Protein AF-A0A2D6B2N9-F1 (afdb_monomer_lite)

Secondary structure (DSSP, 8-state):
----PPPP-GGGSTT-S-SSHHHHHHHHHHHHIIIIIHH-HHHHHHHHHH-EEEEEEE-TTSPEEEEEEEE-TTT--EEEGGGEEEEESS------SGGGHHHHHHHHT--GGGEEEEEHHHHHHHHHHHHHT--HHHHHHHHHHHHHTTS-HHHHHHHHHHTT--HHHHSSHHHHHHHHHHHHHHS--

Radius of gyration: 23.0 Å; chains: 1; bounding box: 62×36×69 Å

Foldseek 3Di:
DPPPDDPDQLCPDDVRPHVDLQSVQVVVLVVCCVPDLVPPVQLVVLLVVFWDWDFPQADPVRHTDIAIWGAFPPPRDIDGVVQKDKAFQQHLDGRRDPVSVVSSNDSSNDHSVRIGIHGPVQVQLVVQCNVVVHDSQLSVLVVVLVVLVPDPLVVLLVVCVVLVHDVVCSVDDVSSSVSSSVSSSPVPD

pLDDT: mean 91.81, std 8.55, range [43.12, 98.44]

Sequence (189 aa):
MPRKKKKTEPWNEIGSIWKTEAAYWSWIRGQIRNSIWKRYPVKNAFVRSKRFRMDAGVYKNGKKKTVWGGTCAMCGENFSLSKLTVDHIIPAGSLREAKDLEGFITKMACSFSNMQLLCKKCHDIKTYSDKYGITLEEAKTGMLVALIKKMPTEDIKKIVLGSGGSEEDTRNKAKRDAFLHDYYKTHWL

Structure (mmCIF, N/CA/C/O backbone):
data_AF-A0A2D6B2N9-F1
#
_entry.id   AF-A0A2D6B2N9-F1
#
loop_
_atom_site.group_PDB
_atom_site.id
_atom_site.type_symbol
_atom_site.label_atom_id
_atom_site.label_alt_id
_atom_site.label_comp_id
_atom_site.label_asym_id
_atom_site.label_entity_id
_atom_site.label_seq_id
_atom_site.pdbx_PDB_ins_code
_atom_site.Cartn_x
_atom_site.Cartn_y
_atom_site.Cartn_z
_atom_site.occupancy
_atom_site.B_iso_or_equiv
_atom_site.auth_seq_id
_atom_site.auth_comp_id
_atom_site.auth_asym_id
_atom_site.auth_atom_id
_atom_site.pdbx_PDB_model_num
ATOM 1 N N . MET A 1 1 ? 8.309 -18.835 -45.052 1.00 51.28 1 MET A N 1
ATOM 2 C CA . MET A 1 1 ? 8.650 -18.486 -43.652 1.00 51.28 1 MET A CA 1
ATOM 3 C C . MET A 1 1 ? 7.981 -17.165 -43.294 1.00 51.28 1 MET A C 1
ATOM 5 O O . MET A 1 1 ? 8.163 -16.219 -44.055 1.00 51.28 1 MET A O 1
ATOM 9 N N . PRO A 1 2 ? 7.200 -17.057 -42.206 1.00 60.97 2 PRO A N 1
ATOM 10 C CA . PRO A 1 2 ? 6.659 -15.764 -41.798 1.00 60.97 2 PRO A CA 1
ATOM 11 C C . PRO A 1 2 ? 7.821 -14.836 -41.412 1.00 60.97 2 PRO A C 1
ATOM 13 O O . PRO A 1 2 ? 8.661 -15.204 -40.589 1.00 60.97 2 PRO A O 1
ATOM 16 N N . ARG A 1 3 ? 7.901 -13.644 -42.025 1.00 58.31 3 ARG A N 1
ATOM 17 C CA . ARG A 1 3 ? 8.867 -12.606 -41.625 1.00 58.31 3 ARG A CA 1
ATOM 18 C C . ARG A 1 3 ? 8.672 -12.347 -40.132 1.00 58.31 3 ARG A C 1
ATOM 20 O O . ARG A 1 3 ? 7.581 -11.947 -39.727 1.00 58.31 3 ARG A O 1
ATOM 27 N N . LYS A 1 4 ? 9.713 -12.563 -39.317 1.00 58.44 4 LYS A N 1
ATOM 28 C CA . LYS A 1 4 ? 9.709 -12.134 -37.912 1.00 58.44 4 LYS A CA 1
ATOM 29 C C . LYS A 1 4 ? 9.419 -10.634 -37.909 1.00 58.44 4 LYS A C 1
ATOM 31 O O . LYS A 1 4 ? 10.253 -9.850 -38.357 1.00 58.44 4 LYS A O 1
ATOM 36 N N . LYS A 1 5 ? 8.218 -10.238 -37.474 1.00 61.75 5 LYS A N 1
ATOM 37 C CA . LYS A 1 5 ? 7.891 -8.824 -37.282 1.00 61.75 5 LYS A CA 1
ATOM 38 C C . LYS A 1 5 ? 8.915 -8.272 -36.295 1.00 61.75 5 LYS A C 1
ATOM 40 O O . LYS A 1 5 ? 9.071 -8.823 -35.204 1.00 61.75 5 LYS A O 1
ATOM 45 N N . LYS A 1 6 ? 9.657 -7.243 -36.708 1.00 65.50 6 LYS A N 1
ATOM 46 C CA . LYS A 1 6 ? 10.598 -6.544 -35.831 1.00 65.50 6 LYS A CA 1
ATOM 47 C C . LYS A 1 6 ? 9.787 -6.059 -34.627 1.00 65.50 6 LYS A C 1
ATOM 49 O O . LYS A 1 6 ? 8.719 -5.481 -34.828 1.00 65.50 6 LYS A O 1
ATOM 54 N N . LYS A 1 7 ? 10.231 -6.364 -33.403 1.00 66.19 7 LYS A N 1
ATOM 55 C CA . LYS A 1 7 ? 9.588 -5.812 -32.207 1.00 66.19 7 LYS A CA 1
ATOM 56 C C . LYS A 1 7 ? 9.663 -4.295 -32.344 1.00 66.19 7 LYS A C 1
ATOM 58 O O . LYS A 1 7 ? 10.752 -3.747 -32.480 1.00 66.19 7 LYS A O 1
ATOM 63 N N . THR A 1 8 ? 8.510 -3.647 -32.416 1.00 75.94 8 THR A N 1
ATOM 64 C CA . THR A 1 8 ? 8.443 -2.196 -32.304 1.00 75.94 8 THR A CA 1
ATOM 65 C C . THR A 1 8 ? 8.765 -1.874 -30.857 1.00 75.94 8 THR A C 1
ATOM 67 O O . THR A 1 8 ? 8.139 -2.432 -29.955 1.00 75.94 8 THR A O 1
ATOM 70 N N . GLU A 1 9 ? 9.761 -1.027 -30.652 1.00 88.94 9 GLU A N 1
ATOM 71 C CA . GLU A 1 9 ? 10.199 -0.552 -29.346 1.00 88.94 9 GLU A CA 1
ATOM 72 C C . GLU A 1 9 ? 9.845 0.935 -29.300 1.00 88.94 9 GLU A C 1
ATOM 74 O O . GLU A 1 9 ? 10.673 1.757 -29.690 1.00 88.94 9 GLU A O 1
ATOM 79 N N . PRO A 1 10 ? 8.615 1.308 -28.885 1.00 90.31 10 PRO A N 1
ATOM 80 C CA . PRO A 1 10 ? 8.145 2.693 -28.969 1.00 90.31 10 PRO A CA 1
ATOM 81 C C . PRO A 1 10 ? 9.027 3.677 -28.200 1.00 90.31 10 PRO A C 1
ATOM 83 O O . PRO A 1 10 ? 9.013 4.871 -28.467 1.00 90.31 10 PRO A O 1
ATOM 86 N N . TRP A 1 11 ? 9.794 3.177 -27.228 1.00 92.62 11 TRP A N 1
ATOM 87 C CA . TRP A 1 11 ? 10.761 3.953 -26.462 1.00 92.62 11 TRP A CA 1
ATOM 88 C C . TRP A 1 11 ? 12.057 4.275 -27.223 1.00 92.62 11 TRP A C 1
ATOM 90 O O . TRP A 1 11 ? 12.757 5.196 -26.816 1.00 92.62 11 TRP A O 1
ATOM 100 N N . ASN A 1 12 ? 12.362 3.564 -28.313 1.00 92.81 12 ASN A N 1
ATOM 101 C CA . ASN A 1 12 ? 13.550 3.758 -29.155 1.00 92.81 12 ASN A CA 1
ATOM 102 C C . ASN A 1 12 ? 13.246 4.514 -30.462 1.00 92.81 12 ASN A C 1
ATOM 104 O O . ASN A 1 12 ? 14.134 4.697 -31.294 1.00 92.81 12 ASN A O 1
ATOM 108 N N . GLU A 1 13 ? 12.000 4.943 -30.674 1.00 88.50 13 GLU A N 1
ATOM 109 C CA . GLU A 1 13 ? 11.621 5.722 -31.854 1.00 88.50 13 GLU A CA 1
ATOM 110 C C . GLU A 1 13 ? 12.194 7.149 -31.792 1.00 88.50 13 GLU A C 1
ATOM 112 O O . GLU A 1 13 ? 12.304 7.756 -30.722 1.00 88.50 13 GLU A O 1
ATOM 117 N N . ILE A 1 14 ? 12.560 7.707 -32.953 1.00 87.25 14 ILE A N 1
ATOM 118 C CA . ILE A 1 14 ? 13.027 9.096 -33.054 1.00 87.25 14 ILE A CA 1
ATOM 119 C C . ILE A 1 14 ? 11.896 10.016 -32.580 1.00 87.25 14 ILE A C 1
ATOM 121 O O . ILE A 1 14 ? 10.790 9.967 -33.110 1.00 87.25 14 ILE A O 1
ATOM 125 N N . GLY A 1 15 ? 12.174 10.853 -31.577 1.00 89.25 15 GLY A N 1
ATOM 126 C CA . GLY A 1 15 ? 11.160 11.716 -30.962 1.00 89.25 15 GLY A CA 1
ATOM 127 C C . GLY A 1 15 ? 10.248 11.008 -29.954 1.00 89.25 15 GLY A C 1
ATOM 128 O O . GLY A 1 15 ? 9.210 11.561 -29.591 1.00 89.25 15 GLY A O 1
ATOM 129 N N . SER A 1 16 ? 10.616 9.809 -29.486 1.00 91.12 16 SER A N 1
ATOM 130 C CA . SER A 1 16 ? 9.879 9.088 -28.446 1.00 91.12 16 SER A CA 1
ATOM 131 C C . SER A 1 16 ? 9.587 9.972 -27.225 1.00 91.12 16 SER A C 1
ATOM 133 O O . SER A 1 16 ? 10.480 10.570 -26.622 1.00 91.12 16 SER A O 1
ATOM 135 N N . ILE A 1 17 ? 8.318 9.990 -26.809 1.00 94.12 17 ILE A N 1
ATOM 136 C CA . ILE A 1 17 ? 7.871 10.624 -25.558 1.00 94.12 17 ILE A CA 1
ATOM 137 C C . ILE A 1 17 ? 8.271 9.813 -24.314 1.00 94.12 17 ILE A C 1
ATOM 139 O O . ILE A 1 17 ? 8.186 10.301 -23.184 1.00 94.12 17 ILE A O 1
ATOM 143 N N . TRP A 1 18 ? 8.686 8.558 -24.506 1.00 94.00 18 TRP A N 1
ATOM 144 C CA . TRP A 1 18 ? 9.099 7.657 -23.440 1.00 94.00 18 TRP A CA 1
ATOM 145 C C . TRP A 1 18 ? 10.604 7.763 -23.230 1.00 94.00 18 TRP A C 1
ATOM 147 O O . TRP A 1 18 ? 11.386 7.381 -24.094 1.00 94.00 18 TRP A O 1
ATOM 157 N N . LYS A 1 19 ? 11.010 8.218 -22.039 1.00 91.31 19 LYS A N 1
ATOM 158 C CA . LYS A 1 19 ? 12.430 8.312 -21.659 1.00 91.31 19 LYS A CA 1
ATOM 159 C C . LYS A 1 19 ? 13.115 6.946 -21.543 1.00 91.31 19 LYS A C 1
ATOM 161 O O . LYS A 1 19 ? 14.323 6.859 -21.711 1.00 91.31 19 LYS A O 1
ATOM 166 N N . THR A 1 20 ? 12.362 5.907 -21.175 1.00 94.25 20 THR A N 1
ATOM 167 C CA . THR A 1 20 ? 12.857 4.538 -20.973 1.00 94.25 20 THR A CA 1
ATOM 168 C C . THR A 1 20 ? 11.767 3.515 -21.292 1.00 94.25 20 THR A C 1
ATOM 170 O O . THR A 1 20 ? 10.574 3.817 -21.189 1.00 94.25 20 THR A O 1
ATOM 173 N N . GLU A 1 21 ? 12.162 2.273 -21.585 1.00 94.81 21 GLU A N 1
ATOM 174 C CA . GLU A 1 21 ? 11.242 1.129 -21.687 1.00 94.81 21 GLU A CA 1
ATOM 175 C C . GLU A 1 21 ? 10.378 0.976 -20.419 1.00 94.81 21 GLU A C 1
ATOM 177 O O . G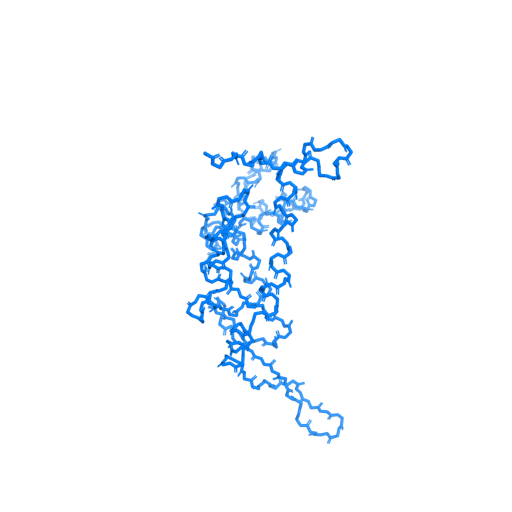LU A 1 21 ? 9.162 0.791 -20.486 1.00 94.81 21 GLU A O 1
ATOM 182 N N . ALA A 1 22 ? 10.981 1.141 -19.237 1.00 94.62 22 ALA A N 1
ATOM 183 C CA . ALA A 1 22 ? 10.266 1.053 -17.965 1.00 94.62 22 ALA A CA 1
ATOM 184 C C . ALA A 1 22 ? 9.153 2.110 -17.830 1.00 94.62 22 ALA A C 1
ATOM 186 O O . ALA A 1 22 ? 8.108 1.831 -17.233 1.00 94.62 22 ALA A O 1
ATOM 187 N N . ALA A 1 23 ? 9.347 3.313 -18.385 1.00 95.25 23 ALA A N 1
ATOM 188 C CA . ALA A 1 23 ? 8.321 4.354 -18.401 1.00 95.25 23 ALA A CA 1
ATOM 189 C C . ALA A 1 23 ? 7.131 3.948 -19.284 1.00 95.25 23 ALA A C 1
ATOM 191 O O . ALA A 1 23 ? 5.981 4.093 -18.863 1.00 95.25 23 ALA A O 1
ATOM 192 N N . TYR A 1 24 ? 7.411 3.370 -20.456 1.00 95.81 24 TYR A N 1
ATOM 193 C CA . TYR A 1 24 ? 6.390 2.837 -21.356 1.00 95.81 24 TYR A CA 1
ATOM 194 C C . TYR A 1 24 ? 5.554 1.738 -20.678 1.00 95.81 24 TYR A C 1
ATOM 196 O O . TYR A 1 24 ? 4.327 1.845 -20.598 1.00 95.81 24 TYR A O 1
ATOM 204 N N . TRP A 1 25 ? 6.194 0.720 -20.094 1.00 95.69 25 TRP A N 1
ATOM 205 C CA . TRP A 1 25 ? 5.466 -0.371 -19.433 1.00 95.69 25 TRP A CA 1
ATOM 206 C C . TRP A 1 25 ? 4.732 0.069 -18.164 1.00 95.69 25 TRP A C 1
ATOM 208 O O . TRP A 1 25 ? 3.636 -0.421 -17.884 1.00 95.69 25 TRP A O 1
ATOM 218 N N . SER A 1 26 ? 5.261 1.058 -17.436 1.00 95.25 26 SER A N 1
ATOM 219 C CA . SER A 1 26 ? 4.548 1.685 -16.315 1.00 95.25 26 SER A CA 1
ATOM 220 C C . SER A 1 26 ? 3.254 2.361 -16.771 1.00 95.25 26 SER A C 1
ATOM 222 O O . SER A 1 26 ? 2.222 2.233 -16.102 1.00 95.25 26 SER A O 1
ATOM 224 N N . TRP A 1 27 ? 3.282 3.035 -17.925 1.00 96.00 27 TRP A N 1
ATOM 225 C CA . TRP A 1 27 ? 2.086 3.625 -18.517 1.00 96.00 27 TRP A CA 1
ATOM 226 C C . TRP A 1 27 ? 1.074 2.557 -18.938 1.00 96.00 27 TRP A C 1
ATOM 228 O O . TRP A 1 27 ? -0.080 2.635 -18.507 1.00 96.00 27 TRP A O 1
ATOM 238 N N . ILE A 1 28 ? 1.496 1.519 -19.674 1.00 95.94 28 ILE A N 1
ATOM 239 C CA . ILE A 1 28 ? 0.627 0.392 -20.075 1.00 95.94 28 ILE A CA 1
ATOM 240 C C . ILE A 1 28 ? -0.032 -0.246 -18.848 1.00 95.94 28 ILE A C 1
ATOM 242 O O . ILE A 1 28 ? -1.250 -0.443 -18.808 1.00 95.94 28 ILE A O 1
ATOM 246 N N . ARG A 1 29 ? 0.751 -0.505 -17.796 1.00 95.69 29 ARG A N 1
ATOM 247 C CA . ARG A 1 29 ? 0.252 -1.049 -16.529 1.00 95.69 29 ARG A CA 1
ATOM 248 C C . ARG A 1 29 ? -0.840 -0.165 -15.925 1.00 95.69 29 ARG A C 1
ATOM 250 O O . ARG A 1 29 ? -1.846 -0.674 -15.422 1.00 95.69 29 ARG A O 1
ATOM 257 N N . GLY A 1 30 ? -0.644 1.153 -15.961 1.00 95.31 30 GLY A N 1
ATOM 258 C CA . GLY A 1 30 ? -1.633 2.140 -15.534 1.00 95.31 30 GLY A CA 1
ATOM 259 C C . GLY A 1 30 ? -2.931 2.044 -16.337 1.00 95.31 30 GLY A C 1
ATOM 260 O O . GLY A 1 30 ? -4.009 1.998 -15.742 1.00 95.31 30 GLY A O 1
ATOM 261 N N . GLN A 1 31 ? -2.835 1.924 -17.665 1.00 96.06 31 GLN A N 1
ATOM 262 C CA . GLN A 1 31 ? -4.002 1.782 -18.543 1.00 96.06 31 GLN A CA 1
ATOM 263 C C . GLN A 1 31 ? -4.791 0.503 -18.257 1.00 96.06 31 GLN A C 1
ATOM 265 O O . GLN A 1 31 ? -6.017 0.552 -18.133 1.00 96.06 31 GLN A O 1
ATOM 270 N N . ILE A 1 32 ? -4.102 -0.625 -18.067 1.00 95.12 32 ILE A N 1
ATOM 271 C CA . ILE A 1 32 ? -4.735 -1.905 -17.727 1.00 95.12 32 ILE A CA 1
ATOM 272 C C . ILE A 1 32 ? -5.462 -1.806 -16.382 1.00 95.12 32 ILE A C 1
ATOM 274 O O . ILE A 1 32 ? -6.622 -2.199 -16.276 1.00 95.12 32 ILE A O 1
ATOM 278 N N . ARG A 1 33 ? -4.835 -1.229 -15.349 1.00 93.81 33 ARG A N 1
ATOM 279 C CA . ARG A 1 33 ? -5.489 -1.036 -14.041 1.00 93.81 33 ARG A CA 1
ATOM 280 C C . ARG A 1 33 ? -6.709 -0.120 -14.134 1.00 93.81 33 ARG A C 1
ATOM 282 O O . ARG A 1 33 ? -7.755 -0.417 -13.556 1.00 93.81 33 ARG A O 1
ATOM 289 N N . ASN A 1 34 ? -6.592 0.981 -14.866 1.00 94.19 34 ASN A N 1
ATOM 290 C CA . ASN A 1 34 ? -7.681 1.942 -15.017 1.00 94.19 34 ASN A CA 1
ATOM 291 C C . ASN A 1 34 ? -8.846 1.400 -15.847 1.00 94.19 34 ASN A C 1
ATOM 293 O O . ASN A 1 34 ? -9.989 1.765 -15.582 1.00 94.19 34 ASN A O 1
ATOM 297 N N . SER A 1 35 ? -8.574 0.538 -16.823 1.00 92.25 35 SER A N 1
ATOM 298 C CA . SER A 1 35 ? -9.598 0.022 -17.733 1.00 92.25 35 SER A CA 1
ATOM 299 C C . SER A 1 35 ? -10.201 -1.281 -17.228 1.00 92.25 35 SER A C 1
ATOM 301 O O . SER A 1 35 ? -11.419 -1.372 -17.095 1.00 92.25 35 SER A O 1
ATOM 303 N N . ILE A 1 36 ? -9.361 -2.259 -16.881 1.00 93.50 36 ILE A N 1
ATOM 304 C CA . ILE A 1 36 ? -9.799 -3.578 -16.420 1.00 93.50 36 ILE A CA 1
ATOM 305 C C . ILE A 1 36 ? -10.221 -3.487 -14.958 1.00 93.50 36 ILE A C 1
ATOM 307 O O . ILE A 1 36 ? -11.409 -3.539 -14.660 1.00 93.50 36 ILE A O 1
ATOM 311 N N . TRP A 1 37 ? -9.282 -3.275 -14.030 1.00 94.88 37 TRP A N 1
ATOM 312 C CA . TRP A 1 37 ? -9.573 -3.377 -12.594 1.00 94.88 37 TRP A CA 1
ATOM 313 C C . TRP A 1 37 ? -10.633 -2.385 -12.120 1.00 94.88 37 TRP A C 1
ATOM 315 O O . TRP A 1 37 ? -11.555 -2.750 -11.386 1.00 94.88 37 TRP A O 1
ATOM 325 N N . LYS A 1 38 ? -10.554 -1.119 -12.546 1.00 92.12 38 LYS A N 1
ATOM 326 C CA . LYS A 1 38 ? -11.524 -0.093 -12.132 1.00 92.12 38 LYS A CA 1
ATOM 327 C C . LYS A 1 38 ? -12.957 -0.458 -12.532 1.00 92.12 38 LYS A C 1
ATOM 329 O O . LYS A 1 38 ? -13.861 -0.235 -11.728 1.00 92.12 38 LYS A O 1
ATOM 334 N N . ARG A 1 39 ? -13.152 -1.043 -13.718 1.00 92.44 39 ARG A N 1
ATOM 335 C CA . ARG A 1 39 ? -14.470 -1.368 -14.289 1.00 92.44 39 ARG A CA 1
ATOM 336 C C . ARG A 1 39 ? -14.832 -2.852 -14.184 1.00 92.44 39 ARG A C 1
ATOM 338 O O . ARG A 1 39 ? -15.860 -3.257 -14.713 1.00 92.44 39 ARG A O 1
ATOM 345 N N . TYR A 1 40 ? -14.024 -3.649 -13.489 1.00 95.81 40 TYR A N 1
ATOM 346 C CA . TYR A 1 40 ? -14.165 -5.098 -13.468 1.00 95.81 40 TYR A CA 1
ATOM 347 C C . TYR A 1 40 ? -15.506 -5.541 -12.839 1.00 95.81 40 TYR A C 1
ATOM 349 O O . TYR A 1 40 ? -15.737 -5.269 -11.654 1.00 95.81 40 TYR A O 1
ATOM 357 N N . PRO A 1 41 ? -16.398 -6.230 -13.584 1.00 96.12 41 PRO A N 1
ATOM 358 C CA . PRO A 1 41 ? -17.731 -6.587 -13.089 1.00 96.12 41 PRO A CA 1
ATOM 359 C C . PRO A 1 41 ? -17.707 -7.508 -11.866 1.00 96.12 41 PRO A C 1
ATOM 361 O O . PRO A 1 41 ? -18.479 -7.306 -10.929 1.00 96.12 41 PRO A O 1
ATOM 364 N N . VAL A 1 42 ? -16.779 -8.467 -11.834 1.00 97.38 42 VAL A N 1
ATOM 365 C CA . VAL A 1 42 ? -16.612 -9.414 -10.720 1.00 97.38 42 VAL A CA 1
ATOM 366 C C . VAL A 1 42 ? -16.211 -8.669 -9.444 1.00 97.38 42 VAL A C 1
ATOM 368 O O . VAL A 1 42 ? -16.804 -8.898 -8.397 1.00 97.38 42 VAL A O 1
ATOM 371 N N . LYS A 1 43 ? -15.322 -7.672 -9.523 1.00 96.50 43 LYS A N 1
ATOM 372 C CA . LYS A 1 43 ? -15.007 -6.795 -8.380 1.00 96.50 43 LYS A CA 1
ATOM 373 C C . LYS A 1 43 ? -16.247 -6.057 -7.861 1.00 96.50 43 LYS A C 1
ATOM 375 O O . LYS A 1 43 ? -16.454 -5.947 -6.654 1.00 96.50 43 LYS A O 1
ATOM 380 N N . ASN A 1 44 ? -17.099 -5.560 -8.757 1.00 95.44 44 ASN A N 1
ATOM 381 C CA . ASN A 1 44 ? -18.335 -4.884 -8.356 1.00 95.44 44 ASN A CA 1
ATOM 382 C C . ASN A 1 44 ? -19.319 -5.854 -7.680 1.00 95.44 44 ASN A C 1
ATOM 384 O O . ASN A 1 44 ? -19.965 -5.488 -6.697 1.00 95.44 44 ASN A O 1
ATOM 388 N N . ALA A 1 45 ? -19.418 -7.089 -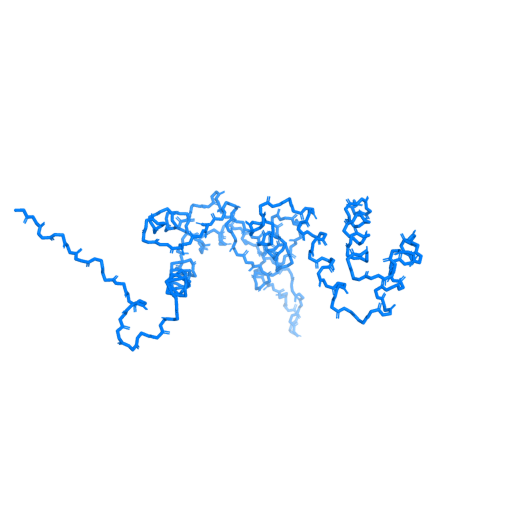8.177 1.00 97.94 45 ALA A N 1
ATOM 389 C CA . ALA A 1 45 ? -20.211 -8.147 -7.560 1.00 97.94 45 ALA A CA 1
ATOM 390 C C . ALA A 1 45 ? -19.651 -8.547 -6.180 1.00 97.94 45 ALA A C 1
ATOM 392 O O . ALA A 1 45 ? -20.422 -8.678 -5.231 1.00 97.94 45 ALA A O 1
ATOM 393 N N . PHE A 1 46 ? -18.324 -8.613 -6.028 1.00 98.19 46 PHE A N 1
ATOM 394 C CA . PHE A 1 46 ? -17.656 -8.855 -4.747 1.00 98.19 46 PHE A CA 1
ATOM 395 C C . PHE A 1 46 ? -18.046 -7.798 -3.707 1.00 98.19 46 PHE A C 1
ATOM 397 O O . PHE A 1 46 ? -18.540 -8.145 -2.635 1.00 98.19 46 PHE A O 1
ATOM 404 N N . VAL A 1 47 ? -17.946 -6.505 -4.045 1.00 97.31 47 VAL A N 1
ATOM 405 C CA . VAL A 1 47 ? -18.367 -5.412 -3.143 1.00 97.31 47 VAL A CA 1
ATOM 406 C C . VAL A 1 47 ? -19.839 -5.547 -2.758 1.00 97.31 47 VAL A C 1
ATOM 408 O O . VAL A 1 47 ? -20.190 -5.366 -1.594 1.00 97.31 47 VAL A O 1
ATOM 411 N N . ARG A 1 48 ? -20.717 -5.889 -3.710 1.00 97.25 48 ARG A N 1
ATOM 412 C CA . ARG A 1 48 ? -22.147 -6.098 -3.430 1.00 97.25 48 ARG A CA 1
ATOM 413 C C . ARG A 1 48 ? -22.393 -7.273 -2.486 1.00 97.25 48 ARG A C 1
ATOM 415 O O . ARG A 1 48 ? -23.311 -7.172 -1.683 1.00 97.25 48 ARG A O 1
ATOM 422 N N . SER A 1 49 ? -21.579 -8.327 -2.560 1.00 97.31 49 SER A N 1
ATOM 423 C CA . SER A 1 49 ? -21.683 -9.503 -1.684 1.00 97.31 49 SER A CA 1
ATOM 424 C C . SER A 1 49 ? -21.172 -9.263 -0.260 1.00 97.31 49 SER A C 1
ATOM 426 O O . SER A 1 49 ? -21.589 -9.954 0.661 1.00 97.31 49 SER A O 1
ATOM 428 N N . LYS A 1 50 ? -20.261 -8.298 -0.071 1.00 97.31 50 LYS A N 1
ATOM 429 C CA . LYS A 1 50 ? -19.623 -8.012 1.226 1.00 97.31 50 LYS A CA 1
ATOM 430 C C . LYS A 1 50 ? -20.183 -6.784 1.942 1.00 97.31 50 LYS A C 1
ATOM 432 O O . LYS A 1 50 ? -19.891 -6.585 3.117 1.00 97.31 50 LYS A O 1
ATOM 437 N N . ARG A 1 51 ? -20.939 -5.929 1.247 1.00 97.44 51 ARG A N 1
ATOM 438 C CA . ARG A 1 51 ? -21.466 -4.688 1.827 1.00 97.44 51 ARG A CA 1
ATOM 439 C C . ARG A 1 51 ? -22.689 -4.927 2.711 1.00 97.44 51 ARG A C 1
ATOM 441 O O . ARG A 1 51 ? -23.541 -5.749 2.393 1.00 97.44 51 ARG A O 1
ATOM 448 N N . PHE A 1 52 ? -22.843 -4.097 3.734 1.00 97.75 52 PHE A N 1
ATOM 449 C CA . PHE A 1 52 ? -24.026 -4.043 4.598 1.00 97.75 52 PHE A CA 1
ATOM 450 C C . PHE A 1 52 ? -24.431 -2.590 4.878 1.00 97.75 52 PHE A C 1
ATOM 452 O O . PHE A 1 52 ? -23.714 -1.650 4.518 1.00 97.75 52 PHE A O 1
ATOM 459 N N . ARG A 1 53 ? -25.615 -2.377 5.465 1.00 96.88 53 ARG A N 1
ATOM 460 C CA . ARG A 1 53 ? -26.073 -1.038 5.865 1.00 96.88 53 ARG A CA 1
ATOM 461 C C . ARG A 1 53 ? -25.492 -0.689 7.234 1.00 96.88 53 ARG A C 1
ATOM 463 O O . ARG A 1 53 ? -25.670 -1.437 8.184 1.00 96.88 53 ARG A O 1
ATOM 470 N N . MET A 1 54 ? -24.819 0.453 7.314 1.00 94.38 54 MET A N 1
ATOM 471 C CA . MET A 1 54 ? -24.295 1.039 8.548 1.00 94.38 54 MET A CA 1
ATOM 472 C C . MET A 1 54 ? -25.113 2.263 8.936 1.00 94.38 54 MET A C 1
ATOM 474 O O . MET A 1 54 ? -25.573 2.998 8.054 1.00 94.38 54 MET A O 1
ATOM 478 N N . ASP A 1 55 ? -25.251 2.496 10.239 1.00 92.81 55 ASP A N 1
ATOM 479 C CA . ASP A 1 55 ? -25.800 3.746 10.754 1.00 92.81 55 ASP A CA 1
ATOM 480 C C . ASP A 1 55 ? -24.857 4.917 10.440 1.00 92.81 55 ASP A C 1
ATOM 482 O O . ASP A 1 55 ? -23.632 4.804 10.506 1.00 92.81 55 ASP A O 1
ATOM 486 N N . ALA A 1 56 ? -25.445 6.034 10.033 1.00 91.25 56 ALA A N 1
ATOM 487 C CA . ALA A 1 56 ? -24.767 7.282 9.714 1.00 91.25 56 ALA A CA 1
ATOM 488 C C . ALA A 1 56 ? -25.496 8.485 10.334 1.00 91.25 56 ALA A C 1
ATOM 490 O O . ALA A 1 56 ? -25.366 9.611 9.839 1.00 91.25 56 ALA A O 1
ATOM 491 N N . GLY A 1 57 ? -26.268 8.240 11.396 1.00 91.12 57 GLY A N 1
ATOM 492 C CA . GLY A 1 57 ? -26.981 9.243 12.170 1.00 91.12 57 GLY A CA 1
ATOM 493 C C . GLY A 1 57 ? -28.421 9.429 11.704 1.00 91.12 57 GLY A C 1
ATOM 494 O O . GLY A 1 57 ? -29.065 8.523 11.177 1.00 91.12 57 GLY A O 1
ATOM 495 N N . VAL A 1 58 ? -28.949 10.634 11.895 1.00 91.94 58 VAL A N 1
ATOM 496 C CA . VAL A 1 58 ? -30.357 10.952 11.637 1.00 91.94 58 VAL A CA 1
ATOM 497 C C . VAL A 1 58 ? -30.438 12.206 10.769 1.00 91.94 58 VAL A C 1
ATOM 499 O O . VAL A 1 58 ? -29.654 13.143 10.921 1.00 91.94 58 VAL A O 1
ATOM 502 N N . TYR A 1 59 ? -31.356 12.219 9.806 1.00 90.31 59 TYR A N 1
ATOM 503 C CA . TYR A 1 59 ? -31.675 13.419 9.036 1.00 90.31 59 TYR A CA 1
ATOM 504 C C . TYR A 1 59 ? -32.400 14.452 9.914 1.00 90.31 59 TYR A C 1
ATOM 506 O O . TYR A 1 59 ? -33.004 14.107 10.925 1.00 90.31 59 TYR A O 1
ATOM 514 N N . LYS A 1 60 ? -32.432 15.723 9.484 1.00 90.19 60 LYS A N 1
ATOM 515 C CA . LYS A 1 60 ? -33.165 16.792 10.197 1.00 90.19 60 LYS A CA 1
ATOM 516 C C . LYS A 1 60 ? -34.654 16.477 10.421 1.00 90.19 60 LYS A C 1
ATOM 518 O O . LYS A 1 60 ? -35.250 16.994 11.350 1.00 90.19 60 LYS A O 1
ATOM 523 N N . ASN A 1 61 ? -35.243 15.620 9.584 1.00 91.75 61 ASN A N 1
ATOM 524 C CA . ASN A 1 61 ? -36.635 15.170 9.678 1.00 91.75 61 ASN A CA 1
ATOM 525 C C . ASN A 1 61 ? -36.832 13.917 10.560 1.00 91.75 61 ASN A C 1
ATOM 527 O O . ASN A 1 61 ? -37.854 13.248 10.439 1.00 91.75 61 ASN A O 1
ATOM 531 N N . GLY A 1 62 ? -35.838 13.534 11.368 1.00 89.75 62 GLY A N 1
ATOM 532 C CA . GLY A 1 6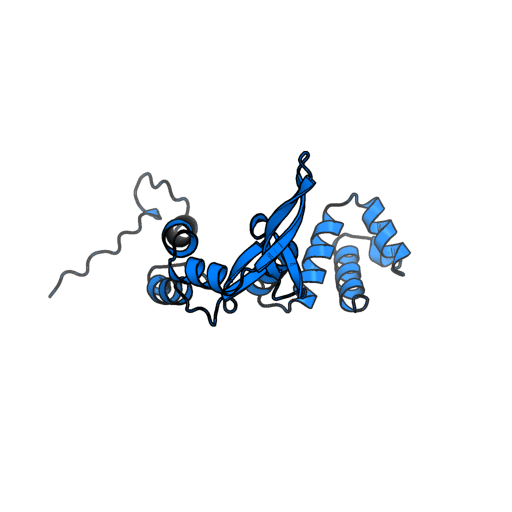2 ? -35.926 12.397 12.289 1.00 89.75 62 GLY A CA 1
ATOM 533 C C . GLY A 1 62 ? -35.749 11.014 11.648 1.00 89.75 62 GLY A C 1
ATOM 534 O O . GLY A 1 62 ? -35.697 10.013 12.361 1.00 89.75 62 GLY A O 1
ATOM 535 N N . LYS A 1 63 ? -35.614 10.908 10.317 1.00 91.00 63 LYS A N 1
ATOM 536 C CA . LYS A 1 63 ? -35.399 9.611 9.650 1.00 91.00 63 LYS A CA 1
ATOM 537 C C . LYS A 1 63 ? -33.961 9.122 9.833 1.00 91.00 63 LYS A C 1
ATOM 539 O O . LYS A 1 63 ? -33.015 9.890 9.652 1.00 91.00 63 LYS A O 1
ATOM 544 N N . LYS A 1 64 ? -33.784 7.824 10.112 1.00 90.81 64 LYS A N 1
ATOM 545 C CA . LYS A 1 64 ? -32.457 7.188 10.192 1.00 90.81 64 LYS A CA 1
ATOM 546 C C . LYS A 1 64 ? -31.722 7.305 8.856 1.00 90.81 64 LYS A C 1
ATOM 548 O O . LYS A 1 64 ? -32.251 6.945 7.802 1.00 90.81 64 LYS A O 1
ATOM 553 N N . LYS A 1 65 ? -30.483 7.779 8.905 1.00 93.25 65 LYS A N 1
ATOM 554 C CA . LYS A 1 65 ? -29.578 7.865 7.765 1.00 93.25 65 LYS A CA 1
ATOM 555 C C . LYS A 1 65 ? -28.677 6.647 7.792 1.00 93.25 65 LYS A C 1
ATOM 557 O O . LYS A 1 65 ? -27.938 6.437 8.740 1.00 93.25 65 LYS A O 1
ATOM 562 N N . THR A 1 66 ? -28.705 5.861 6.725 1.00 94.62 66 THR A N 1
ATOM 563 C CA . THR A 1 66 ? -27.815 4.706 6.592 1.00 94.62 66 THR A CA 1
ATOM 564 C C . THR A 1 66 ? -26.942 4.837 5.353 1.00 94.62 66 THR A C 1
ATOM 566 O O . THR A 1 66 ? -27.357 5.379 4.322 1.00 94.62 66 THR A O 1
ATOM 569 N N . VAL A 1 67 ? -25.717 4.329 5.440 1.00 95.56 67 VAL A N 1
ATOM 570 C CA . VAL A 1 67 ? -24.765 4.259 4.324 1.00 95.56 67 VAL A CA 1
ATOM 571 C C . VAL A 1 67 ? -24.401 2.811 4.043 1.00 95.56 67 VAL A C 1
ATOM 573 O O . VAL A 1 67 ? -24.588 1.934 4.882 1.00 95.56 67 VAL A O 1
ATOM 576 N N . TRP A 1 68 ? -23.893 2.541 2.844 1.00 97.94 68 TRP A N 1
ATOM 577 C CA . TRP A 1 68 ? -23.258 1.254 2.592 1.00 97.94 68 TRP A CA 1
ATOM 578 C C . TRP A 1 68 ? -21.882 1.232 3.246 1.00 97.94 68 TRP A C 1
ATOM 580 O O . TRP A 1 68 ? -21.086 2.153 3.046 1.00 97.94 68 TRP A O 1
ATOM 590 N N . GLY A 1 69 ? -21.610 0.168 3.984 1.00 97.81 69 GLY A N 1
ATOM 591 C CA . GLY A 1 69 ? -20.325 -0.109 4.598 1.00 97.81 69 GLY A CA 1
ATOM 592 C C . GLY A 1 69 ? -19.820 -1.507 4.296 1.00 97.81 69 GLY A C 1
ATOM 593 O O . GLY A 1 69 ? -20.479 -2.278 3.597 1.00 97.81 69 GLY A O 1
ATOM 594 N N . GLY A 1 70 ? -18.635 -1.801 4.808 1.00 97.94 70 GLY A N 1
ATOM 595 C CA . GLY A 1 70 ? -17.989 -3.103 4.747 1.00 97.94 70 GLY A CA 1
ATOM 596 C C . GLY A 1 70 ? -16.974 -3.244 5.877 1.00 97.94 70 GLY A C 1
ATOM 597 O O . GLY A 1 70 ? -16.620 -2.262 6.534 1.00 97.94 70 GLY A O 1
ATOM 598 N N . THR A 1 71 ? -16.495 -4.463 6.080 1.00 98.44 71 THR A N 1
ATOM 599 C CA . THR A 1 71 ? -15.488 -4.775 7.097 1.00 98.44 71 THR A CA 1
ATOM 600 C C . THR A 1 71 ? -14.114 -4.846 6.447 1.00 98.44 71 THR A C 1
ATOM 602 O O . THR A 1 71 ? -13.945 -5.496 5.413 1.00 98.44 71 THR A O 1
ATOM 605 N N . CYS A 1 72 ? -13.131 -4.160 7.028 1.00 98.44 72 CYS A N 1
ATOM 606 C CA . CYS A 1 72 ? -11.742 -4.275 6.604 1.00 98.44 72 CYS A CA 1
ATOM 607 C C . CYS A 1 72 ? -11.216 -5.673 6.951 1.00 98.44 72 CYS A C 1
ATOM 609 O O . CYS A 1 72 ? -11.241 -6.066 8.113 1.00 98.44 72 CYS A O 1
ATOM 611 N N . ALA A 1 73 ? -10.687 -6.399 5.968 1.00 98.06 73 ALA A N 1
ATOM 612 C CA . ALA A 1 73 ? -10.191 -7.760 6.164 1.00 98.06 73 ALA A CA 1
ATOM 613 C C . ALA A 1 73 ? -8.949 -7.835 7.071 1.00 98.06 73 ALA A C 1
ATOM 615 O O . ALA A 1 73 ? -8.688 -8.879 7.652 1.00 98.06 73 ALA A O 1
ATOM 616 N N . MET A 1 74 ? -8.192 -6.738 7.197 1.00 95.25 74 MET A N 1
ATOM 617 C CA . MET A 1 74 ? -6.946 -6.713 7.970 1.00 95.25 74 MET A CA 1
ATOM 618 C C . MET A 1 74 ? -7.130 -6.234 9.414 1.00 95.25 74 MET A C 1
ATOM 620 O O . MET A 1 74 ? -6.488 -6.773 10.305 1.00 95.25 74 MET A O 1
ATOM 624 N N . CYS A 1 75 ? -7.957 -5.210 9.659 1.00 96.00 75 CYS A N 1
ATOM 625 C CA . CYS A 1 75 ? -8.169 -4.682 11.016 1.00 96.00 75 CYS A CA 1
ATOM 626 C C . CYS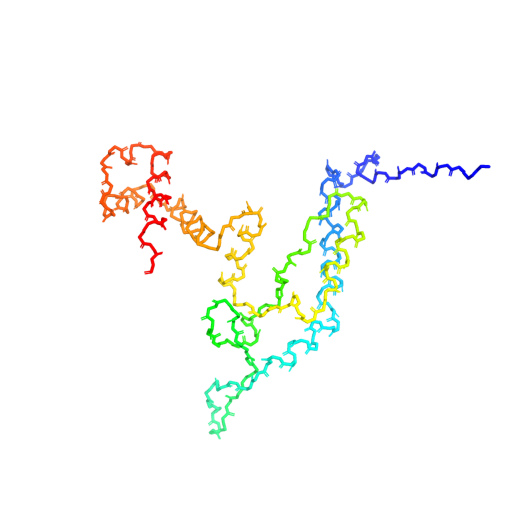 A 1 75 ? -9.518 -5.067 11.633 1.00 96.00 75 CYS A C 1
ATOM 628 O O . CYS A 1 75 ? -9.750 -4.750 12.791 1.00 96.00 75 CYS A O 1
ATOM 630 N N . GLY A 1 76 ? -10.427 -5.696 10.882 1.00 97.50 76 GLY A N 1
ATOM 631 C CA . GLY A 1 76 ? -11.742 -6.119 11.379 1.00 97.50 76 GLY A CA 1
ATOM 632 C C . GLY A 1 76 ? -12.744 -4.985 11.628 1.00 97.50 76 GLY A C 1
ATOM 633 O O . GLY A 1 76 ? -13.913 -5.249 11.887 1.00 97.50 76 GLY A O 1
ATOM 634 N N . GLU A 1 77 ? -12.328 -3.724 11.519 1.00 97.75 77 GLU A N 1
ATOM 635 C CA . GLU A 1 77 ? -13.212 -2.577 11.724 1.00 97.75 77 GLU A CA 1
ATOM 636 C C . GLU A 1 77 ? -14.144 -2.331 10.528 1.00 97.75 77 GLU A C 1
ATOM 638 O O . GLU A 1 77 ? -13.830 -2.628 9.367 1.00 97.75 77 GLU A O 1
ATOM 643 N N . ASN A 1 78 ? -15.293 -1.721 10.822 1.00 97.69 78 ASN A N 1
ATOM 644 C CA . ASN A 1 78 ? -16.308 -1.376 9.838 1.00 97.69 78 ASN A CA 1
ATOM 645 C C . ASN A 1 78 ? -16.125 0.057 9.336 1.00 97.69 78 ASN A C 1
ATOM 647 O O . ASN A 1 78 ? -16.038 1.006 10.113 1.00 97.69 78 ASN A O 1
ATOM 651 N N . PHE A 1 79 ? -16.147 0.227 8.018 1.00 97.62 79 PHE A N 1
ATOM 652 C CA . PHE A 1 79 ? -15.993 1.525 7.368 1.00 97.62 79 PHE A CA 1
ATOM 653 C C . PHE A 1 79 ? -17.102 1.744 6.342 1.00 97.62 79 PHE A C 1
ATOM 655 O O . PHE A 1 79 ? -17.594 0.799 5.722 1.00 97.62 79 PHE A O 1
ATOM 662 N N . SER A 1 80 ? -17.448 3.009 6.086 1.00 97.06 80 SER A N 1
ATOM 663 C CA . SER A 1 80 ? -18.251 3.349 4.909 1.00 97.06 80 SER A CA 1
ATOM 664 C C . SER A 1 80 ? -17.538 2.870 3.641 1.00 97.06 80 SER A C 1
ATOM 666 O O . SER A 1 80 ? -16.315 2.966 3.546 1.00 97.06 80 SER A O 1
ATOM 668 N N . LEU A 1 81 ? -18.282 2.411 2.631 1.00 96.75 81 LEU A N 1
ATOM 669 C CA . LEU A 1 81 ? -17.687 1.900 1.387 1.00 96.75 81 LEU A CA 1
ATOM 670 C C . LEU A 1 81 ? -16.767 2.922 0.705 1.00 96.75 81 LEU A C 1
ATOM 672 O O . LEU A 1 81 ? -15.782 2.534 0.094 1.00 96.75 81 LEU A O 1
ATOM 676 N N . SER A 1 82 ? -17.044 4.222 0.844 1.00 95.56 82 SER A N 1
ATOM 677 C CA . SER A 1 82 ? -16.183 5.301 0.336 1.00 95.56 82 SER A CA 1
ATOM 678 C C . SER A 1 82 ? -14.784 5.344 0.964 1.00 95.56 82 SER A C 1
ATOM 680 O O . SER A 1 82 ? -13.885 5.953 0.393 1.00 95.56 82 SER A O 1
ATOM 682 N N . LYS A 1 83 ? -14.597 4.722 2.134 1.00 96.94 83 LYS A N 1
ATOM 683 C CA . LYS A 1 83 ? -13.324 4.622 2.863 1.00 96.94 83 LYS A CA 1
ATOM 684 C C . LYS A 1 83 ? -12.643 3.258 2.679 1.00 96.94 83 LYS A C 1
ATOM 686 O O . LYS A 1 83 ? -11.575 3.036 3.251 1.00 96.94 83 LYS A O 1
ATOM 691 N N . LEU A 1 84 ? -13.245 2.359 1.898 1.00 97.94 84 LEU A N 1
ATOM 692 C CA . LEU A 1 84 ? -12.716 1.034 1.592 1.00 97.94 84 LEU A CA 1
ATOM 693 C C . LEU A 1 84 ? -12.269 0.953 0.136 1.00 97.94 84 LEU A C 1
ATOM 695 O O . LEU A 1 84 ? -12.889 1.511 -0.766 1.00 97.94 84 LEU A O 1
ATOM 699 N N . THR A 1 85 ? -11.197 0.208 -0.089 1.00 96.94 85 THR A N 1
ATOM 700 C CA . THR A 1 85 ? -10.698 -0.152 -1.415 1.00 96.94 85 THR A CA 1
ATOM 701 C C . THR A 1 85 ? -10.738 -1.666 -1.555 1.00 96.94 85 THR A C 1
ATOM 703 O O . THR A 1 85 ? -10.439 -2.384 -0.603 1.00 96.94 85 THR A O 1
ATOM 706 N N . VAL A 1 86 ? -11.127 -2.156 -2.734 1.00 97.44 86 VAL A N 1
ATOM 707 C CA . VAL A 1 86 ? -10.958 -3.575 -3.060 1.00 97.44 86 VAL A CA 1
ATOM 708 C C . VAL A 1 86 ? -9.512 -3.791 -3.466 1.00 97.44 86 VAL A C 1
ATOM 710 O O . VAL A 1 86 ? -9.033 -3.128 -4.389 1.00 97.44 86 VAL A O 1
ATOM 713 N N . ASP A 1 87 ? -8.857 -4.719 -2.789 1.00 97.25 87 ASP A N 1
ATOM 714 C CA . ASP A 1 87 ? -7.469 -5.091 -3.007 1.00 97.25 87 ASP A CA 1
ATOM 715 C C . ASP A 1 87 ? -7.341 -6.562 -3.410 1.00 97.25 87 ASP A C 1
ATOM 717 O O . ASP A 1 87 ? -8.197 -7.388 -3.080 1.00 97.25 87 ASP A O 1
ATOM 721 N N . HIS A 1 88 ? -6.258 -6.877 -4.117 1.00 96.75 88 HIS A N 1
ATOM 722 C CA . HIS A 1 88 ? -5.866 -8.243 -4.446 1.00 96.75 88 HIS A CA 1
ATOM 723 C C . HIS A 1 88 ? -5.171 -8.888 -3.242 1.00 96.75 88 HIS A C 1
ATOM 725 O O . HIS A 1 88 ? -4.193 -8.330 -2.759 1.00 96.75 88 HIS A O 1
ATOM 731 N N . ILE A 1 89 ? -5.600 -10.066 -2.773 1.00 95.94 89 ILE A N 1
ATOM 732 C CA . ILE A 1 89 ? -4.891 -10.777 -1.685 1.00 95.94 89 ILE A CA 1
ATOM 733 C C . ILE A 1 89 ? -3.470 -11.126 -2.145 1.00 95.94 89 ILE A C 1
ATOM 735 O O . ILE A 1 89 ? -2.498 -10.641 -1.571 1.00 95.94 89 ILE A O 1
ATOM 739 N N . ILE A 1 90 ? -3.364 -11.863 -3.248 1.00 93.62 90 ILE A N 1
ATOM 740 C CA . ILE A 1 90 ? -2.139 -12.090 -4.013 1.00 93.62 90 ILE A CA 1
ATOM 741 C C . ILE A 1 90 ? -2.048 -10.993 -5.082 1.00 93.62 90 ILE A C 1
ATOM 743 O O . ILE A 1 90 ? -2.913 -10.952 -5.969 1.00 93.62 90 ILE A O 1
ATOM 747 N N . PRO A 1 91 ? -1.033 -10.111 -5.041 1.00 94.12 91 PRO A N 1
ATOM 748 C CA . PRO A 1 91 ? -0.954 -8.959 -5.929 1.00 94.12 91 PRO A CA 1
ATOM 749 C C . PRO A 1 91 ? -0.791 -9.371 -7.396 1.00 94.12 91 PRO A C 1
ATOM 751 O O . PRO A 1 91 ? -0.153 -10.371 -7.727 1.00 94.12 91 PRO A O 1
ATOM 754 N N . ALA A 1 92 ? -1.290 -8.532 -8.310 1.00 93.06 92 ALA A N 1
ATOM 755 C CA . ALA A 1 92 ? -1.141 -8.761 -9.752 1.00 93.06 92 ALA A CA 1
ATOM 756 C C . ALA A 1 92 ? 0.326 -8.768 -10.234 1.00 93.06 92 ALA A C 1
ATOM 758 O O . ALA A 1 92 ? 0.623 -9.282 -11.310 1.00 93.06 92 ALA A O 1
ATOM 759 N N . GLY A 1 93 ? 1.244 -8.226 -9.428 1.00 90.31 93 GLY A N 1
ATOM 760 C CA . GLY A 1 93 ? 2.676 -8.199 -9.704 1.00 90.31 93 GLY A CA 1
ATOM 761 C C . GLY A 1 93 ? 3.122 -7.014 -10.563 1.00 90.31 93 GLY A C 1
ATOM 762 O O . GLY A 1 93 ? 2.455 -5.973 -10.654 1.00 90.31 93 GLY A O 1
ATOM 763 N N . SER A 1 94 ? 4.307 -7.166 -11.153 1.00 91.38 94 SER A N 1
ATOM 764 C CA . SER A 1 94 ? 4.905 -6.183 -12.059 1.00 91.38 94 SER A CA 1
ATOM 765 C C . SER A 1 94 ? 4.521 -6.468 -13.513 1.00 91.38 94 SER A C 1
ATOM 767 O O . SER A 1 94 ? 4.258 -7.609 -13.873 1.00 91.38 94 SER A O 1
ATOM 769 N N . LEU A 1 95 ? 4.517 -5.419 -14.334 1.00 95.50 95 LEU A N 1
ATOM 770 C CA . LEU A 1 95 ? 4.439 -5.495 -15.791 1.00 95.50 95 LEU A CA 1
ATOM 771 C C . LEU A 1 95 ? 5.628 -4.684 -16.310 1.00 95.50 95 LEU A C 1
ATOM 773 O O . LEU A 1 95 ? 5.573 -3.454 -16.268 1.00 95.50 95 LEU A O 1
ATOM 777 N N . ARG A 1 96 ? 6.728 -5.359 -16.652 1.00 95.00 96 ARG A N 1
ATOM 778 C CA . ARG A 1 96 ? 8.000 -4.724 -17.040 1.00 95.00 96 ARG A CA 1
ATOM 779 C C . ARG A 1 96 ? 8.322 -4.907 -18.511 1.00 95.00 96 ARG A C 1
ATOM 781 O O . ARG A 1 96 ? 9.097 -4.125 -19.039 1.00 95.00 96 ARG A O 1
ATOM 788 N N . GLU A 1 97 ? 7.731 -5.912 -19.139 1.00 93.94 97 GLU A N 1
ATOM 789 C CA . GLU A 1 97 ? 7.916 -6.226 -20.548 1.00 93.94 97 GLU A CA 1
ATOM 790 C C . GLU A 1 97 ? 6.731 -7.037 -21.091 1.00 93.94 97 GLU A C 1
ATOM 792 O O . GLU A 1 97 ? 5.846 -7.472 -20.349 1.00 93.94 97 GLU A O 1
ATOM 797 N N . ALA A 1 98 ? 6.725 -7.286 -22.402 1.00 92.69 98 ALA A N 1
ATOM 798 C CA . ALA A 1 98 ? 5.622 -7.968 -23.075 1.00 92.69 98 ALA A CA 1
ATOM 799 C C . ALA A 1 98 ? 5.361 -9.387 -22.542 1.00 92.69 98 ALA A C 1
ATOM 801 O O . ALA A 1 98 ? 4.206 -9.809 -22.514 1.00 92.69 98 ALA A O 1
ATOM 802 N N . LYS A 1 99 ? 6.399 -10.115 -22.093 1.00 94.12 99 LYS A N 1
ATOM 803 C CA . LYS A 1 99 ? 6.237 -11.484 -21.566 1.00 94.12 99 LYS A CA 1
ATOM 804 C C . LYS A 1 99 ? 5.424 -11.526 -20.269 1.00 94.12 99 LYS A C 1
ATOM 806 O O . LYS A 1 99 ? 4.813 -12.543 -19.965 1.00 94.12 99 LYS A O 1
ATOM 811 N N . ASP A 1 100 ? 5.388 -10.423 -19.524 1.00 95.31 100 ASP A N 1
ATOM 812 C CA . ASP A 1 100 ? 4.675 -10.345 -18.247 1.00 95.31 100 ASP A CA 1
ATOM 813 C C . ASP A 1 100 ? 3.157 -10.171 -18.442 1.00 95.31 100 ASP A C 1
ATOM 815 O O . ASP A 1 100 ? 2.386 -10.322 -17.492 1.00 95.31 100 ASP A O 1
ATOM 819 N N . LEU A 1 101 ? 2.711 -9.826 -19.658 1.00 93.94 101 LEU A N 1
ATOM 820 C CA . LEU A 1 101 ? 1.356 -9.348 -19.928 1.00 93.94 101 LEU A CA 1
ATOM 821 C C . LEU A 1 101 ? 0.275 -10.378 -19.588 1.00 93.94 101 LEU A C 1
ATOM 823 O O . LEU A 1 101 ? -0.694 -10.042 -18.906 1.00 93.94 101 LEU A O 1
ATOM 827 N N . GLU A 1 102 ? 0.446 -11.621 -20.035 1.00 94.00 102 GLU A N 1
ATOM 828 C CA . GLU A 1 102 ? -0.521 -12.699 -19.805 1.00 94.00 102 GLU A CA 1
ATOM 829 C C . GLU A 1 102 ? -0.702 -12.973 -18.307 1.00 94.00 102 GLU A C 1
ATOM 831 O O . GLU A 1 102 ? -1.824 -12.957 -17.785 1.00 94.00 102 GLU A O 1
ATOM 836 N N . GLY A 1 103 ? 0.413 -13.138 -17.589 1.00 93.75 103 GLY A N 1
ATOM 837 C CA . GLY A 1 103 ? 0.402 -13.359 -16.146 1.00 93.75 103 GLY A CA 1
ATOM 838 C C . GLY A 1 103 ? -0.190 -12.174 -15.383 1.00 93.75 103 GLY A C 1
ATOM 839 O O . GLY A 1 103 ? -0.971 -12.364 -14.449 1.00 93.75 103 GLY A O 1
ATOM 840 N N . PHE A 1 104 ? 0.132 -10.946 -15.794 1.00 95.56 104 PHE A N 1
ATOM 841 C CA . PHE A 1 104 ? -0.387 -9.736 -15.166 1.00 95.56 104 PHE A CA 1
ATOM 842 C C . PHE A 1 104 ? -1.902 -9.591 -15.354 1.00 95.56 104 PHE A C 1
ATOM 844 O O . PHE A 1 104 ? -2.609 -9.312 -14.386 1.00 95.56 104 PHE A O 1
ATOM 851 N N . ILE A 1 105 ? -2.422 -9.801 -16.569 1.00 93.81 105 ILE A N 1
ATOM 852 C CA . ILE A 1 105 ? -3.862 -9.698 -16.859 1.00 93.81 105 ILE A CA 1
ATOM 853 C C . ILE A 1 105 ? -4.644 -10.769 -16.098 1.00 93.81 105 ILE A C 1
ATOM 855 O O . ILE A 1 105 ? -5.642 -10.440 -15.453 1.00 93.81 105 ILE A O 1
ATOM 859 N N . THR A 1 106 ? -4.165 -12.015 -16.112 1.00 91.75 106 THR A N 1
ATOM 860 C CA . THR A 1 106 ? -4.821 -13.139 -15.426 1.00 91.75 106 THR A CA 1
ATOM 861 C C . THR A 1 106 ? -4.933 -12.888 -13.923 1.00 91.75 106 THR A C 1
ATOM 863 O O . THR A 1 106 ? -5.984 -13.110 -13.326 1.00 91.75 106 THR A O 1
ATOM 866 N N . LYS A 1 107 ? -3.885 -12.334 -13.298 1.00 94.31 107 LYS A N 1
ATOM 867 C CA . LYS A 1 107 ? -3.926 -11.966 -11.875 1.00 94.31 107 LYS A CA 1
ATOM 868 C C . LYS A 1 107 ? -4.741 -10.696 -11.611 1.00 94.31 107 LYS A C 1
ATOM 870 O O . LYS A 1 107 ? -5.351 -10.573 -10.552 1.00 94.31 107 LYS A O 1
ATOM 875 N N . MET A 1 108 ? -4.766 -9.744 -12.548 1.00 95.19 108 MET A N 1
ATOM 876 C CA . MET A 1 108 ? -5.546 -8.509 -12.420 1.00 95.19 108 MET A CA 1
ATOM 877 C C . MET A 1 108 ? -7.052 -8.791 -12.390 1.00 95.19 108 MET A C 1
ATOM 879 O O . MET A 1 108 ? -7.763 -8.238 -11.551 1.00 95.19 108 MET A O 1
ATOM 883 N N . ALA A 1 109 ? -7.531 -9.648 -13.291 1.00 93.75 109 ALA A N 1
ATOM 884 C CA . ALA A 1 109 ? -8.925 -10.067 -13.396 1.00 93.75 109 ALA A CA 1
ATOM 885 C C . ALA A 1 109 ? -9.195 -11.328 -12.551 1.00 93.75 109 ALA A C 1
ATOM 887 O O . ALA A 1 109 ? -9.636 -12.353 -13.065 1.00 93.75 109 ALA A O 1
ATOM 888 N N . CYS A 1 110 ? -8.889 -11.259 -11.252 1.00 94.31 110 CYS A N 1
ATOM 889 C CA . CYS A 1 110 ? -9.000 -12.398 -10.343 1.00 94.31 110 CYS A CA 1
ATOM 890 C C . CYS A 1 110 ? -10.446 -12.721 -9.919 1.00 94.31 110 CYS A C 1
ATOM 892 O O . CYS A 1 110 ? -11.360 -11.912 -10.046 1.00 94.31 110 CYS A O 1
ATOM 894 N N . SER A 1 111 ? -10.659 -13.905 -9.350 1.00 95.44 111 SER A N 1
ATOM 895 C CA . SER A 1 111 ? -11.932 -14.294 -8.735 1.00 95.44 111 SER A CA 1
ATOM 896 C C . SER A 1 111 ? -12.124 -13.667 -7.344 1.00 95.44 111 SER A C 1
ATOM 898 O O . SER A 1 111 ? -11.209 -13.073 -6.770 1.00 95.44 111 SER A O 1
ATOM 900 N N . PHE A 1 112 ? -13.316 -13.844 -6.759 1.00 96.12 112 PHE A N 1
ATOM 901 C CA . PHE A 1 112 ? -13.644 -13.357 -5.408 1.00 96.12 112 PHE A CA 1
ATOM 902 C C . PHE A 1 112 ? -12.672 -13.859 -4.333 1.00 96.12 112 PHE A C 1
ATOM 904 O O . PHE A 1 112 ? -12.428 -13.140 -3.368 1.00 96.12 112 PHE A O 1
ATOM 911 N N . SER A 1 113 ? -12.125 -15.070 -4.486 1.00 95.94 113 SER A N 1
ATOM 912 C CA . SER A 1 113 ? -11.227 -15.674 -3.496 1.00 95.94 113 SER A CA 1
ATOM 913 C C . SER A 1 113 ? -9.897 -14.938 -3.364 1.00 95.94 113 SER A C 1
ATOM 915 O O . SER A 1 113 ? -9.227 -15.097 -2.352 1.00 95.94 113 SER A O 1
ATOM 917 N N . ASN A 1 114 ? -9.530 -14.113 -4.348 1.00 97.12 114 ASN A N 1
ATOM 918 C CA . ASN A 1 114 ? -8.329 -13.288 -4.313 1.00 97.12 114 ASN A CA 1
ATOM 919 C C . ASN A 1 114 ? -8.645 -11.795 -4.097 1.00 97.12 114 ASN A C 1
ATOM 921 O O . ASN A 1 114 ? -7.841 -10.940 -4.468 1.00 97.12 114 ASN A O 1
ATOM 925 N N . MET A 1 115 ? -9.817 -11.463 -3.546 1.00 97.81 115 MET A N 1
ATOM 926 C CA . MET A 1 115 ? -10.231 -10.086 -3.262 1.00 97.81 115 MET A CA 1
ATOM 927 C C . MET A 1 115 ? -10.496 -9.870 -1.776 1.00 97.81 115 MET A C 1
ATOM 929 O O . MET A 1 115 ? -11.064 -10.719 -1.092 1.00 97.81 115 MET A O 1
ATOM 933 N N . GLN A 1 116 ? -10.157 -8.679 -1.295 1.00 97.94 116 GLN A N 1
ATOM 934 C CA . GLN A 1 116 ? -10.430 -8.241 0.071 1.00 97.94 116 GLN A CA 1
ATOM 935 C C . GLN A 1 116 ? -10.798 -6.756 0.114 1.00 97.94 116 GLN A C 1
ATOM 937 O O . GLN A 1 116 ? -10.396 -5.981 -0.752 1.00 97.94 116 GLN A O 1
ATOM 942 N N . LEU A 1 117 ? -11.579 -6.349 1.117 1.00 98.44 117 LEU A N 1
ATOM 943 C CA . LEU A 1 117 ? -11.836 -4.937 1.405 1.00 98.44 117 LEU A CA 1
ATOM 944 C C . LEU A 1 117 ? -10.807 -4.446 2.417 1.00 98.44 117 LEU A C 1
ATOM 946 O O . LEU A 1 117 ? -10.693 -5.025 3.492 1.00 98.44 117 LEU A O 1
ATOM 950 N N . LEU A 1 118 ? -10.098 -3.367 2.102 1.00 98.38 118 LEU A N 1
ATOM 951 C CA . LEU A 1 118 ? -9.132 -2.749 3.006 1.00 98.38 118 LEU A CA 1
ATOM 952 C C . LEU A 1 118 ? -9.445 -1.269 3.197 1.00 98.38 118 LEU A C 1
ATOM 954 O O . LEU A 1 118 ? -9.758 -0.555 2.241 1.00 98.38 118 LEU A O 1
ATOM 958 N N . CYS A 1 119 ? -9.335 -0.789 4.435 1.00 98.06 119 CYS A N 1
ATOM 959 C CA . CYS A 1 119 ? -9.293 0.647 4.691 1.00 98.06 119 CYS A CA 1
ATOM 960 C C . CYS A 1 119 ? -7.978 1.230 4.153 1.00 98.06 119 CYS A C 1
ATOM 962 O O . CYS A 1 119 ? -7.002 0.502 3.950 1.00 98.06 119 CYS A O 1
ATOM 964 N N . LYS A 1 120 ? -7.924 2.552 3.950 1.00 95.81 120 LYS A N 1
ATOM 965 C CA . LYS A 1 120 ? -6.740 3.213 3.375 1.00 95.81 120 LYS A CA 1
ATOM 966 C C . LYS A 1 120 ? -5.437 2.861 4.112 1.00 95.81 120 LYS A C 1
ATOM 968 O O . LYS A 1 120 ? -4.455 2.518 3.468 1.00 95.81 120 LYS A O 1
ATOM 973 N N . LYS A 1 121 ? -5.438 2.898 5.451 1.00 94.12 121 LYS A N 1
ATOM 974 C CA . LYS A 1 121 ? -4.251 2.599 6.273 1.00 94.12 121 LYS A CA 1
ATOM 975 C C . LYS A 1 121 ? -3.748 1.169 6.039 1.00 94.12 121 LYS A C 1
ATOM 977 O O . LYS A 1 121 ? -2.573 0.977 5.749 1.00 94.12 121 LYS A O 1
ATOM 982 N N . CYS A 1 122 ? -4.638 0.181 6.129 1.00 96.25 122 CYS A N 1
ATOM 983 C CA . CYS A 1 122 ? -4.300 -1.227 5.908 1.00 96.25 122 CYS A CA 1
ATOM 984 C C . CYS A 1 122 ? -3.856 -1.504 4.467 1.00 96.25 122 CYS A C 1
ATOM 986 O O . CYS A 1 122 ? -2.920 -2.266 4.249 1.00 96.25 122 CYS A O 1
ATOM 988 N N . HIS A 1 123 ? -4.492 -0.858 3.489 1.00 96.50 123 HIS A N 1
ATOM 989 C CA . HIS A 1 123 ? -4.100 -0.958 2.086 1.00 96.50 123 HIS A CA 1
ATOM 990 C C . HIS A 1 123 ? -2.692 -0.394 1.837 1.00 96.50 123 HIS A C 1
ATOM 992 O O . HIS A 1 123 ? -1.906 -1.011 1.120 1.00 96.50 123 HIS A O 1
ATOM 998 N N . ASP A 1 124 ? -2.349 0.749 2.440 1.00 93.62 124 ASP A N 1
ATOM 999 C CA . ASP A 1 124 ? -1.020 1.355 2.303 1.00 93.62 124 ASP A CA 1
ATOM 1000 C C . ASP A 1 124 ? 0.070 0.455 2.926 1.00 93.62 124 ASP A C 1
ATOM 1002 O O . ASP A 1 124 ? 1.100 0.222 2.291 1.00 93.62 124 ASP A O 1
ATOM 1006 N N . ILE A 1 125 ? -0.194 -0.126 4.107 1.00 93.44 125 ILE A N 1
ATOM 1007 C CA . ILE A 1 125 ? 0.690 -1.112 4.762 1.00 93.44 125 ILE A CA 1
ATOM 1008 C C . ILE A 1 125 ? 0.895 -2.332 3.865 1.00 93.44 125 ILE A C 1
ATOM 1010 O O . ILE A 1 125 ? 2.034 -2.719 3.605 1.00 93.44 125 ILE A O 1
ATOM 1014 N N . LYS A 1 126 ? -0.195 -2.914 3.351 1.00 94.94 126 LYS A N 1
ATOM 1015 C CA . LYS A 1 126 ? -0.103 -4.074 2.461 1.00 94.94 126 LYS A CA 1
ATOM 1016 C C . LYS A 1 126 ? 0.668 -3.751 1.188 1.00 94.94 126 LYS A C 1
ATOM 1018 O O . LYS A 1 126 ? 1.534 -4.514 0.792 1.00 94.94 126 LYS A O 1
ATOM 1023 N N . THR A 1 127 ? 0.408 -2.597 0.577 1.00 93.31 127 THR A N 1
ATOM 1024 C CA . THR A 1 127 ? 1.124 -2.161 -0.631 1.00 93.31 127 THR A CA 1
ATOM 1025 C C . THR A 1 127 ? 2.629 -2.057 -0.379 1.00 93.31 127 THR A C 1
ATOM 1027 O O . THR A 1 127 ? 3.426 -2.410 -1.248 1.00 93.31 127 THR A O 1
ATOM 1030 N N . TYR A 1 128 ? 3.032 -1.570 0.797 1.00 91.56 128 TYR A N 1
ATOM 1031 C CA . TYR A 1 128 ? 4.437 -1.510 1.187 1.00 91.56 128 TYR A CA 1
ATOM 1032 C C . TYR A 1 128 ? 5.018 -2.918 1.391 1.00 91.56 128 TYR A C 1
ATOM 1034 O O . TYR A 1 128 ? 6.048 -3.231 0.799 1.00 91.56 128 TYR A O 1
ATOM 1042 N N . SER A 1 129 ? 4.323 -3.782 2.137 1.00 93.38 129 SER A N 1
ATOM 1043 C CA . SER A 1 129 ? 4.686 -5.196 2.324 1.00 93.38 129 SER A CA 1
ATOM 1044 C C . SER A 1 129 ? 4.874 -5.920 0.984 1.00 93.38 129 SER A C 1
ATOM 1046 O O . SER A 1 129 ? 5.963 -6.427 0.717 1.00 93.38 129 SER A O 1
ATOM 1048 N N . ASP A 1 130 ? 3.891 -5.845 0.082 1.00 92.56 130 ASP A N 1
ATOM 1049 C CA . ASP A 1 130 ? 3.923 -6.468 -1.249 1.00 92.56 130 ASP A CA 1
ATOM 1050 C C . ASP A 1 130 ? 5.076 -5.942 -2.118 1.00 92.56 130 ASP A C 1
ATOM 1052 O O . ASP A 1 130 ? 5.670 -6.682 -2.902 1.00 92.56 130 ASP A O 1
ATOM 1056 N N . LYS A 1 131 ? 5.391 -4.644 -2.015 1.00 88.19 131 LYS A N 1
ATOM 1057 C CA . LYS A 1 131 ? 6.453 -4.010 -2.807 1.00 88.19 131 LYS A CA 1
ATOM 1058 C C . LYS A 1 131 ? 7.843 -4.494 -2.399 1.00 88.19 131 LYS A C 1
ATOM 1060 O O . LYS A 1 131 ? 8.705 -4.617 -3.268 1.00 88.19 131 LYS A O 1
ATOM 1065 N N . TYR A 1 132 ? 8.064 -4.696 -1.103 1.00 88.50 132 TYR A N 1
ATOM 1066 C CA . TYR A 1 132 ? 9.373 -5.050 -0.552 1.00 88.50 132 TYR A CA 1
ATOM 1067 C C . TYR A 1 132 ? 9.512 -6.540 -0.217 1.00 88.50 132 TYR A C 1
ATOM 1069 O O . TYR A 1 132 ? 10.619 -6.976 0.072 1.00 88.50 132 TYR A O 1
ATOM 1077 N N . GLY A 1 133 ? 8.430 -7.321 -0.300 1.00 89.19 133 GLY A N 1
ATOM 1078 C CA . GLY A 1 133 ? 8.441 -8.746 0.040 1.00 89.19 133 GLY A CA 1
ATOM 1079 C C . GLY A 1 133 ? 8.688 -8.998 1.529 1.00 89.19 133 GLY A C 1
ATOM 1080 O O . GLY A 1 133 ? 9.351 -9.967 1.877 1.00 89.19 133 GLY A O 1
ATOM 1081 N N . ILE A 1 134 ? 8.196 -8.103 2.386 1.00 90.00 134 ILE A N 1
ATOM 1082 C CA . ILE A 1 134 ? 8.387 -8.125 3.845 1.00 90.00 134 ILE A CA 1
ATOM 1083 C C . ILE A 1 134 ? 7.065 -8.409 4.559 1.00 90.00 134 ILE A C 1
ATOM 1085 O O . ILE A 1 134 ? 5.998 -8.293 3.948 1.00 90.00 134 ILE A O 1
ATOM 1089 N N . THR A 1 135 ? 7.102 -8.738 5.849 1.00 90.94 135 THR A N 1
ATOM 1090 C CA . THR A 1 135 ? 5.872 -8.993 6.617 1.00 90.94 135 THR A CA 1
ATOM 1091 C C . THR A 1 135 ? 5.030 -7.721 6.805 1.00 90.94 135 THR A C 1
ATOM 1093 O O . THR A 1 135 ? 5.491 -6.595 6.583 1.00 90.94 135 THR A O 1
ATOM 1096 N N . LEU A 1 136 ? 3.762 -7.871 7.210 1.00 89.50 136 LEU A N 1
ATOM 1097 C CA . LEU A 1 136 ? 2.900 -6.717 7.503 1.00 89.50 136 LEU A CA 1
ATOM 1098 C C . LEU A 1 136 ? 3.418 -5.927 8.712 1.00 89.50 136 LEU A C 1
ATOM 1100 O O . LEU A 1 136 ? 3.268 -4.706 8.759 1.00 89.50 136 LEU A O 1
ATOM 1104 N N . GLU A 1 137 ? 4.033 -6.612 9.671 1.00 86.25 137 GLU A N 1
ATOM 1105 C CA . GLU A 1 137 ? 4.685 -6.047 10.849 1.00 86.25 137 GLU A CA 1
ATOM 1106 C C . GLU A 1 137 ? 5.881 -5.193 10.422 1.00 86.25 137 GLU A C 1
ATOM 1108 O O . GLU A 1 137 ? 5.934 -4.002 10.730 1.00 86.25 137 GLU A O 1
ATOM 1113 N N . GLU A 1 138 ? 6.774 -5.748 9.600 1.00 86.44 138 GLU A N 1
ATOM 1114 C CA . GLU A 1 138 ? 7.928 -5.024 9.060 1.00 86.44 138 GLU A CA 1
ATOM 1115 C C . GLU A 1 138 ? 7.498 -3.821 8.211 1.00 86.44 138 GLU A C 1
ATOM 1117 O O . GLU A 1 138 ? 8.114 -2.754 8.275 1.00 86.44 138 GLU A O 1
ATOM 1122 N N . ALA A 1 139 ? 6.404 -3.948 7.457 1.00 88.69 139 ALA A N 1
ATOM 1123 C CA . ALA A 1 139 ? 5.843 -2.847 6.686 1.00 88.69 139 ALA A CA 1
ATOM 1124 C C . ALA A 1 139 ? 5.287 -1.723 7.571 1.00 88.69 139 ALA A C 1
ATOM 1126 O O . ALA A 1 139 ? 5.536 -0.549 7.287 1.00 88.69 139 ALA A O 1
ATOM 1127 N N . LYS A 1 140 ? 4.572 -2.052 8.657 1.00 87.31 140 LYS A N 1
ATOM 1128 C CA . LYS A 1 140 ? 4.099 -1.060 9.642 1.00 87.31 140 LYS A CA 1
ATOM 1129 C C . LYS A 1 140 ? 5.278 -0.295 10.240 1.00 87.31 140 LYS A C 1
ATOM 1131 O O . LYS A 1 140 ? 5.265 0.938 10.218 1.00 87.31 140 LYS A O 1
ATOM 1136 N N . THR A 1 141 ? 6.303 -1.013 10.697 1.00 85.38 141 THR A N 1
ATOM 1137 C CA . THR A 1 141 ? 7.526 -0.430 11.260 1.00 85.38 141 THR A CA 1
ATOM 1138 C C . THR A 1 141 ? 8.233 0.455 10.236 1.00 85.38 141 THR A C 1
ATOM 1140 O O . THR A 1 141 ? 8.501 1.623 10.509 1.00 85.38 141 THR A O 1
ATOM 1143 N N . GLY A 1 142 ? 8.463 -0.043 9.019 1.00 84.81 142 GLY A N 1
ATOM 1144 C CA . GLY A 1 142 ? 9.115 0.712 7.949 1.00 84.81 142 GLY A CA 1
ATOM 1145 C C . GLY A 1 142 ? 8.373 1.999 7.578 1.00 84.81 142 GLY A C 1
ATOM 1146 O O . GLY A 1 142 ? 9.003 3.040 7.384 1.00 84.81 142 GLY A O 1
ATOM 1147 N N . MET A 1 143 ? 7.037 1.965 7.534 1.00 85.12 143 MET A N 1
ATOM 1148 C CA . MET A 1 143 ? 6.218 3.153 7.278 1.00 85.12 143 MET A CA 1
ATOM 1149 C C . MET A 1 143 ? 6.285 4.175 8.417 1.00 85.12 143 MET A C 1
ATOM 1151 O O . MET A 1 143 ? 6.422 5.367 8.141 1.00 85.12 143 MET A O 1
ATOM 1155 N N . LEU A 1 144 ? 6.213 3.735 9.677 1.00 85.44 144 LEU A N 1
ATOM 1156 C CA . LEU A 1 144 ? 6.338 4.615 10.843 1.00 85.44 144 LEU A CA 1
ATOM 1157 C C . LEU A 1 144 ? 7.709 5.294 10.870 1.00 85.44 144 LEU A C 1
ATOM 1159 O O . LEU A 1 144 ? 7.809 6.517 10.940 1.00 85.44 144 LEU A O 1
ATOM 1163 N N . VAL A 1 145 ? 8.764 4.501 10.715 1.00 87.31 145 VAL A N 1
ATOM 1164 C CA . VAL A 1 145 ? 10.145 4.977 10.681 1.00 87.31 145 VAL A CA 1
ATOM 1165 C C . VAL A 1 145 ? 10.355 5.954 9.515 1.00 87.31 145 VAL A C 1
ATOM 1167 O O . VAL A 1 145 ? 10.984 6.997 9.685 1.00 87.31 145 VAL A O 1
ATOM 1170 N N . ALA A 1 146 ? 9.758 5.706 8.344 1.00 88.00 146 ALA A N 1
ATOM 1171 C CA . ALA A 1 146 ? 9.797 6.639 7.216 1.00 88.00 146 ALA A CA 1
ATOM 1172 C C . ALA A 1 146 ? 9.058 7.969 7.472 1.00 88.00 146 ALA A C 1
ATOM 1174 O O . ALA A 1 146 ? 9.431 8.984 6.881 1.00 88.00 146 ALA A O 1
ATOM 1175 N N . LEU A 1 147 ? 8.020 7.984 8.317 1.00 87.94 147 LEU A N 1
ATOM 1176 C CA . LEU A 1 147 ? 7.350 9.216 8.747 1.00 87.94 147 LEU A CA 1
ATOM 1177 C C . LEU A 1 147 ? 8.214 9.994 9.742 1.00 87.94 147 LEU A C 1
ATOM 1179 O O . LEU A 1 147 ? 8.405 11.193 9.554 1.00 87.94 147 LEU A O 1
ATOM 1183 N N . ILE A 1 148 ? 8.800 9.309 10.728 1.00 89.94 148 ILE A N 1
ATOM 1184 C CA . ILE A 1 148 ? 9.700 9.921 11.718 1.00 89.94 148 ILE A CA 1
ATOM 1185 C C . ILE A 1 148 ? 10.898 10.575 11.023 1.00 89.94 148 ILE A C 1
ATOM 1187 O O . ILE A 1 148 ? 11.246 11.709 11.329 1.00 89.94 148 ILE A O 1
ATOM 1191 N N . LYS A 1 149 ? 11.470 9.931 9.997 1.00 90.56 149 LYS A N 1
ATOM 1192 C CA . LYS A 1 149 ? 12.584 10.485 9.201 1.00 90.56 149 LYS A CA 1
ATOM 1193 C C . LYS A 1 149 ? 12.276 11.804 8.483 1.00 90.56 149 LYS A C 1
ATOM 1195 O O . LYS A 1 149 ? 13.203 12.432 7.977 1.00 90.56 149 LYS A O 1
ATOM 1200 N N . LYS A 1 150 ? 11.006 12.208 8.385 1.00 91.25 150 LYS A N 1
ATOM 1201 C CA . LYS A 1 150 ? 10.595 13.494 7.797 1.00 91.25 150 LYS A CA 1
ATOM 1202 C C . LYS A 1 150 ? 10.460 14.611 8.833 1.00 91.25 150 LYS A C 1
ATOM 1204 O O . LYS A 1 150 ? 10.229 15.751 8.441 1.00 91.25 150 LYS A O 1
ATOM 1209 N N . MET A 1 151 ? 10.563 14.295 10.121 1.00 93.06 151 MET A N 1
ATOM 1210 C CA . MET A 1 151 ? 10.513 15.276 11.202 1.00 93.06 151 MET A CA 1
ATOM 1211 C C . MET A 1 151 ? 11.839 16.048 11.306 1.00 93.06 151 MET A C 1
ATOM 1213 O O . MET A 1 151 ? 12.870 15.570 10.818 1.00 93.06 151 MET A O 1
ATOM 1217 N N . PRO A 1 152 ? 11.845 17.231 11.947 1.00 95.81 152 PRO A N 1
ATOM 1218 C CA . PRO A 1 152 ? 13.079 17.929 12.284 1.00 95.81 152 PRO A CA 1
ATOM 1219 C C . PRO A 1 152 ? 14.037 17.026 13.066 1.00 95.81 152 PRO A C 1
ATOM 1221 O O . PRO A 1 152 ? 13.619 16.272 13.945 1.00 95.81 152 PRO A O 1
ATOM 1224 N N . THR A 1 153 ? 15.337 17.122 12.775 1.00 95.19 153 THR A N 1
ATOM 1225 C CA . THR A 1 153 ? 16.360 16.265 13.396 1.00 95.19 153 THR A CA 1
ATOM 1226 C C . THR A 1 153 ? 16.288 16.281 14.922 1.00 95.19 153 THR A C 1
ATOM 1228 O O . THR A 1 153 ? 16.410 15.225 15.533 1.00 95.19 153 THR A O 1
ATOM 1231 N N . GLU A 1 154 ? 16.048 17.442 15.532 1.00 95.62 154 GLU A N 1
ATOM 1232 C CA . GLU A 1 154 ? 15.951 17.577 16.990 1.00 95.62 154 GLU A CA 1
ATOM 1233 C C . GLU A 1 154 ? 14.775 16.797 17.585 1.00 95.62 154 GLU A C 1
ATOM 1235 O O . GLU A 1 154 ? 14.910 16.199 18.651 1.00 95.62 154 GLU A O 1
ATOM 1240 N N . ASP A 1 155 ? 13.650 16.706 16.877 1.00 96.19 155 ASP A N 1
ATOM 1241 C CA . ASP A 1 155 ? 12.513 15.907 17.334 1.00 96.19 155 ASP A CA 1
ATOM 1242 C C . ASP A 1 155 ? 12.800 14.410 17.205 1.00 96.19 155 ASP A C 1
ATOM 1244 O O . ASP A 1 155 ? 12.447 13.632 18.089 1.00 96.19 155 ASP A O 1
ATOM 1248 N N . ILE A 1 156 ? 13.521 14.000 16.155 1.00 94.88 156 ILE A N 1
ATOM 1249 C CA . ILE A 1 156 ? 13.977 12.611 16.010 1.00 94.88 156 ILE A CA 1
ATOM 1250 C C . ILE A 1 156 ? 14.918 12.237 17.161 1.00 94.88 156 ILE A C 1
ATOM 1252 O O . ILE A 1 156 ? 14.774 11.158 17.730 1.00 94.88 156 ILE A O 1
ATOM 1256 N N . LYS A 1 157 ? 15.861 13.115 17.537 1.00 96.75 157 LYS A N 1
ATOM 1257 C CA . LYS A 1 157 ? 16.760 12.867 18.678 1.00 96.75 157 LYS A CA 1
ATOM 1258 C C . LYS A 1 157 ? 15.978 12.689 19.979 1.00 96.75 157 LYS A C 1
ATOM 1260 O O . LYS A 1 157 ? 16.237 11.733 20.701 1.00 96.75 157 LYS A O 1
ATOM 1265 N N . LYS A 1 158 ? 14.984 13.547 20.240 1.00 96.38 158 LYS A N 1
ATOM 1266 C CA . LYS A 1 158 ? 14.098 13.416 21.411 1.00 96.38 158 LYS A CA 1
ATOM 1267 C C . LYS A 1 158 ? 13.340 12.092 21.414 1.00 96.38 158 LYS A C 1
ATOM 1269 O O . LYS A 1 158 ? 13.231 11.477 22.466 1.00 96.38 158 LYS A O 1
ATOM 1274 N N . ILE A 1 159 ? 12.845 11.643 20.257 1.00 94.94 159 ILE A N 1
ATOM 1275 C CA . ILE A 1 159 ? 12.179 10.337 20.137 1.00 94.94 159 ILE A CA 1
ATOM 1276 C C . ILE A 1 159 ? 13.153 9.208 20.476 1.00 94.94 159 ILE A C 1
ATOM 1278 O O . ILE A 1 159 ? 12.799 8.339 21.264 1.00 94.94 159 ILE A O 1
ATOM 1282 N N . VAL A 1 160 ? 14.368 9.224 19.918 1.00 95.56 160 VAL A N 1
ATOM 1283 C CA . VAL A 1 160 ? 15.393 8.198 20.181 1.00 95.56 160 VAL A CA 1
ATOM 1284 C C . VAL A 1 160 ? 15.728 8.139 21.673 1.00 95.56 160 VAL A C 1
ATOM 1286 O O . VAL A 1 160 ? 15.576 7.083 22.279 1.00 95.56 160 VAL A O 1
ATOM 1289 N N . LEU A 1 161 ? 16.089 9.272 22.280 1.00 96.31 161 LEU A N 1
ATOM 1290 C CA . LEU A 1 161 ? 16.440 9.348 23.704 1.00 96.31 161 LEU A CA 1
ATOM 1291 C C . LEU A 1 161 ? 15.256 8.976 24.610 1.00 96.31 161 LEU A C 1
ATOM 1293 O O . LEU A 1 161 ? 15.400 8.191 25.542 1.00 96.31 161 LEU A O 1
ATOM 1297 N N . GLY A 1 162 ? 14.059 9.484 24.304 1.00 94.12 162 GLY A N 1
ATOM 1298 C CA . GLY A 1 162 ? 12.835 9.177 25.050 1.00 94.12 162 GLY A CA 1
ATOM 1299 C C . GLY A 1 162 ? 12.382 7.719 24.928 1.00 94.12 162 GLY A C 1
ATOM 1300 O O . GLY A 1 162 ? 11.650 7.237 25.785 1.00 94.12 162 GLY A O 1
ATOM 1301 N N . SER A 1 163 ? 12.845 7.008 23.897 1.00 93.12 163 SER A N 1
ATOM 1302 C CA . SER A 1 163 ? 12.603 5.574 23.690 1.00 93.12 163 SER A CA 1
ATOM 1303 C C . SER A 1 163 ? 13.694 4.690 24.313 1.00 93.12 163 SER A C 1
ATOM 1305 O O . SER A 1 163 ? 13.729 3.491 24.048 1.00 93.12 163 SER A O 1
ATOM 1307 N N . GLY A 1 164 ? 14.597 5.263 25.119 1.00 93.56 164 GLY A N 1
ATOM 1308 C CA . GLY A 1 164 ? 15.699 4.548 25.772 1.00 93.56 164 GLY A CA 1
ATOM 1309 C C . GLY A 1 164 ? 16.985 4.450 24.944 1.00 93.56 164 GLY A C 1
ATOM 1310 O O . GLY A 1 164 ? 17.906 3.743 25.342 1.00 93.56 164 GLY A O 1
ATOM 1311 N N . GLY A 1 165 ? 17.063 5.142 23.804 1.00 93.81 165 GLY A N 1
ATOM 1312 C CA . GLY A 1 165 ? 18.290 5.263 23.019 1.00 93.81 165 GLY A CA 1
ATOM 1313 C C . GLY A 1 165 ? 19.328 6.156 23.697 1.00 93.81 165 GLY A C 1
ATOM 1314 O O . GLY A 1 165 ? 19.005 7.014 24.516 1.00 93.81 165 GLY A O 1
ATOM 1315 N N . SER A 1 166 ? 20.591 5.960 23.339 1.00 96.00 166 SER A N 1
ATOM 1316 C CA . SER A 1 166 ? 21.724 6.722 23.864 1.00 96.00 166 SER A CA 1
ATOM 1317 C C . SER A 1 166 ? 22.058 7.937 22.994 1.00 96.00 166 SER A C 1
ATOM 1319 O O . SER A 1 166 ? 21.643 8.032 21.838 1.00 96.00 166 SER A O 1
ATOM 1321 N N . GLU A 1 167 ? 22.892 8.849 23.502 1.00 95.19 167 GLU A N 1
ATOM 1322 C CA . GLU A 1 167 ? 23.448 9.946 22.690 1.00 95.19 167 GLU A CA 1
ATOM 1323 C C . GLU A 1 167 ? 24.251 9.441 21.479 1.00 95.19 167 GLU A C 1
ATOM 1325 O O . GLU A 1 167 ? 24.299 10.083 20.430 1.00 95.19 167 GLU A O 1
ATOM 1330 N N . GLU A 1 168 ? 24.834 8.243 21.565 1.00 94.88 168 GLU A N 1
ATOM 1331 C CA . GLU A 1 168 ? 25.530 7.641 20.429 1.00 94.88 168 GLU A CA 1
ATOM 1332 C C . GLU A 1 168 ? 24.552 7.272 19.300 1.00 94.88 168 GLU A C 1
ATOM 1334 O O . GLU A 1 168 ? 24.885 7.414 18.117 1.00 94.88 168 GLU A O 1
ATOM 1339 N N . ASP A 1 169 ? 23.321 6.882 19.638 1.00 95.62 169 ASP A N 1
ATOM 1340 C CA . ASP A 1 169 ? 22.259 6.595 18.669 1.00 95.62 169 ASP A CA 1
ATOM 1341 C C . ASP A 1 169 ? 21.761 7.871 17.977 1.00 95.62 169 ASP A C 1
ATOM 1343 O O . ASP A 1 169 ? 21.316 7.830 16.827 1.00 95.6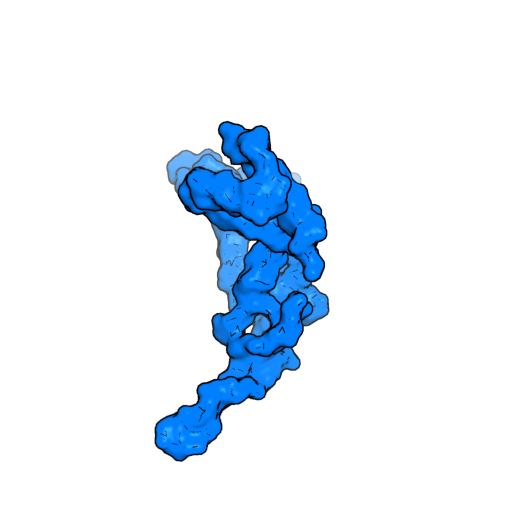2 169 ASP A O 1
ATOM 1347 N N . THR A 1 170 ? 21.905 9.037 18.619 1.00 94.88 170 THR A N 1
ATOM 1348 C CA . THR A 1 170 ? 21.512 10.333 18.046 1.00 94.88 170 THR A CA 1
ATOM 1349 C C . THR A 1 170 ? 22.547 10.907 17.075 1.00 94.88 170 THR A C 1
ATOM 1351 O O . THR A 1 170 ? 22.202 11.770 16.254 1.00 94.88 170 THR A O 1
ATOM 1354 N N . ARG A 1 171 ? 23.789 10.399 17.100 1.00 94.12 171 ARG A N 1
ATOM 1355 C CA . ARG A 1 171 ? 24.974 11.015 16.476 1.00 94.12 171 ARG A CA 1
ATOM 1356 C C . ARG A 1 171 ? 24.837 11.294 14.984 1.00 94.12 171 ARG A C 1
ATOM 1358 O O . ARG A 1 171 ? 25.247 12.345 14.498 1.00 94.12 171 ARG A O 1
ATOM 1365 N N . ASN A 1 172 ? 24.279 10.358 14.221 1.00 94.50 172 ASN A N 1
ATOM 1366 C CA . ASN A 1 172 ? 24.097 10.533 12.783 1.00 94.50 172 ASN A CA 1
ATOM 1367 C C . ASN A 1 172 ? 22.827 9.848 12.277 1.00 94.50 172 ASN A C 1
ATOM 1369 O O . ASN A 1 172 ? 22.173 9.089 12.987 1.00 94.50 172 ASN A O 1
ATOM 1373 N N . LYS A 1 173 ? 22.476 10.137 11.021 1.00 93.25 173 LYS A N 1
ATOM 1374 C CA . LYS A 1 173 ? 21.253 9.626 10.400 1.00 93.25 173 LYS A CA 1
ATOM 1375 C C . LYS A 1 173 ? 21.187 8.097 10.406 1.00 93.25 173 LYS A C 1
ATOM 1377 O O . LYS A 1 173 ? 20.148 7.554 10.743 1.00 93.25 173 LYS A O 1
ATOM 1382 N N . ALA A 1 174 ? 22.274 7.416 10.049 1.00 94.12 174 ALA A N 1
ATOM 1383 C CA . ALA A 1 174 ? 22.285 5.958 9.965 1.00 94.12 174 ALA A CA 1
ATOM 1384 C C . ALA A 1 174 ? 22.032 5.303 11.331 1.00 94.12 174 ALA A C 1
ATOM 1386 O O . ALA A 1 174 ? 21.280 4.337 11.408 1.00 94.12 174 ALA A O 1
ATOM 1387 N N . LYS A 1 175 ? 22.602 5.866 12.404 1.00 95.62 175 LYS A N 1
ATOM 1388 C CA . LYS A 1 175 ? 22.398 5.377 13.773 1.00 95.62 175 LYS A CA 1
ATOM 1389 C C . LYS A 1 175 ? 20.972 5.585 14.265 1.00 95.62 175 LYS A C 1
ATOM 1391 O O . LYS A 1 175 ? 20.352 4.626 14.713 1.00 95.62 175 LYS A O 1
ATOM 1396 N N . ARG A 1 176 ? 20.413 6.784 14.062 1.00 94.88 176 ARG A N 1
ATOM 1397 C CA . ARG A 1 176 ? 19.004 7.063 14.385 1.00 94.88 176 ARG A CA 1
ATOM 1398 C C . ARG A 1 176 ? 18.073 6.122 13.630 1.00 94.88 176 ARG A C 1
ATOM 1400 O O . ARG A 1 176 ? 17.163 5.552 14.216 1.00 94.88 176 ARG A O 1
ATOM 1407 N N . ASP A 1 177 ? 18.322 5.933 12.337 1.00 92.56 177 ASP A N 1
ATOM 1408 C CA . ASP A 1 177 ? 17.533 5.040 11.495 1.00 92.56 177 ASP A CA 1
ATOM 1409 C C . ASP A 1 177 ? 17.588 3.593 12.011 1.00 92.56 177 ASP A C 1
ATOM 1411 O O . ASP A 1 177 ? 16.540 2.963 12.134 1.00 92.56 177 ASP A 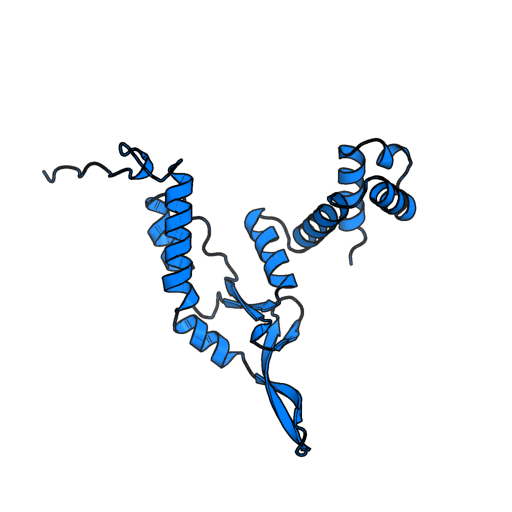O 1
ATOM 1415 N N . ALA A 1 178 ? 18.781 3.082 12.330 1.00 92.31 178 ALA A N 1
ATOM 1416 C CA . ALA A 1 178 ? 18.970 1.726 12.843 1.00 92.31 178 ALA A CA 1
ATOM 1417 C C . ALA A 1 178 ? 18.264 1.515 14.190 1.00 92.31 178 ALA A C 1
ATOM 1419 O O . ALA A 1 178 ? 17.502 0.559 14.321 1.00 92.31 178 ALA A O 1
ATOM 1420 N N . PHE A 1 179 ? 18.443 2.441 15.139 1.00 94.50 179 PHE A N 1
ATOM 1421 C CA . PHE A 1 179 ? 17.773 2.393 16.439 1.00 94.50 179 PHE A CA 1
ATOM 1422 C C . PHE A 1 179 ? 16.249 2.367 16.284 1.00 94.50 179 PHE A C 1
ATOM 1424 O O . PHE A 1 179 ? 15.583 1.502 16.840 1.00 94.50 179 PHE A O 1
ATOM 1431 N N . LEU A 1 180 ? 15.683 3.280 15.483 1.00 92.31 180 LEU A N 1
ATOM 1432 C CA . LEU A 1 180 ? 14.232 3.355 15.288 1.00 92.31 180 LEU A CA 1
ATOM 1433 C C . LEU A 1 180 ? 13.678 2.074 14.650 1.00 92.31 180 LEU A C 1
ATOM 1435 O O . LEU A 1 180 ? 12.590 1.631 15.012 1.00 92.31 180 LEU A O 1
ATOM 1439 N N . HIS A 1 181 ? 14.406 1.470 13.709 1.00 89.62 181 HIS A N 1
ATOM 1440 C CA . HIS A 1 181 ? 14.005 0.192 13.125 1.00 89.62 181 HIS A CA 1
ATOM 1441 C C . HIS A 1 181 ? 13.996 -0.941 14.157 1.00 89.62 181 HIS A C 1
ATOM 1443 O O . HIS A 1 181 ? 13.037 -1.709 14.173 1.00 89.62 181 HIS A O 1
ATOM 1449 N N . ASP A 1 182 ? 15.019 -1.038 15.006 1.00 89.88 182 ASP A N 1
ATOM 1450 C CA . ASP A 1 182 ? 15.117 -2.083 16.030 1.00 89.88 182 ASP A CA 1
ATOM 1451 C C . ASP A 1 182 ? 14.073 -1.902 17.145 1.00 89.88 182 ASP A C 1
ATOM 1453 O O . ASP A 1 182 ? 13.312 -2.821 17.465 1.00 89.88 182 ASP A O 1
ATOM 1457 N N . TYR A 1 183 ? 13.939 -0.670 17.642 1.00 89.50 183 TYR A N 1
ATOM 1458 C CA . TYR A 1 183 ? 12.978 -0.300 18.676 1.00 89.50 183 TYR A CA 1
ATOM 1459 C C . TYR A 1 183 ? 11.538 -0.627 18.260 1.00 89.50 183 TYR A C 1
ATOM 1461 O O . TYR A 1 183 ? 10.833 -1.375 18.937 1.00 89.50 183 TYR A O 1
ATOM 1469 N N . TYR A 1 184 ? 11.100 -0.143 17.093 1.00 86.81 184 TYR A N 1
ATOM 1470 C CA . TYR A 1 184 ? 9.731 -0.371 16.617 1.00 86.81 184 TYR A CA 1
ATOM 1471 C C . TYR A 1 184 ? 9.494 -1.770 16.036 1.00 86.81 184 TYR A C 1
ATOM 1473 O O . TYR A 1 184 ? 8.361 -2.085 15.672 1.00 86.81 184 TYR A O 1
ATOM 1481 N N . LYS A 1 185 ? 10.525 -2.613 15.922 1.00 82.25 185 LYS A N 1
ATOM 1482 C CA . LYS A 1 185 ? 10.355 -4.041 15.622 1.00 82.25 185 LYS A CA 1
ATOM 1483 C C . LYS A 1 185 ? 10.004 -4.842 16.877 1.00 82.25 185 LYS A C 1
ATOM 1485 O O . LYS A 1 185 ? 9.296 -5.837 16.779 1.00 82.25 185 LYS A O 1
ATOM 1490 N N . THR A 1 186 ? 10.496 -4.414 18.037 1.00 77.25 186 THR A N 1
ATOM 1491 C CA . THR A 1 186 ? 10.402 -5.149 19.309 1.00 77.25 186 THR A CA 1
ATOM 1492 C C . THR A 1 186 ? 9.334 -4.601 20.258 1.00 77.25 186 THR A C 1
ATOM 1494 O O . THR A 1 186 ? 8.808 -5.353 21.070 1.00 77.25 186 THR A O 1
ATOM 1497 N N . HIS A 1 187 ? 8.962 -3.324 20.129 1.00 72.00 187 HIS A N 1
ATOM 1498 C CA . HIS A 1 187 ? 8.039 -2.634 21.042 1.00 72.00 187 HIS A CA 1
ATOM 1499 C C . HIS A 1 187 ? 6.651 -2.367 20.430 1.00 72.00 187 HIS A C 1
ATOM 1501 O O . HIS A 1 187 ? 5.916 -1.497 20.896 1.00 72.00 187 HIS A O 1
ATOM 1507 N N . TRP A 1 188 ? 6.282 -3.110 19.378 1.00 62.06 188 TRP A N 1
ATOM 1508 C CA . TRP A 1 188 ? 4.944 -3.076 18.781 1.00 62.06 188 TRP A CA 1
ATOM 1509 C C . TRP A 1 188 ? 4.300 -4.472 18.814 1.00 62.06 188 TRP A C 1
ATOM 1511 O O . TRP A 1 188 ? 4.410 -5.235 17.853 1.00 62.06 188 TRP A O 1
ATOM 1521 N N . LEU A 1 189 ? 3.626 -4.781 19.927 1.00 43.12 189 LEU A N 1
ATOM 1522 C CA . LEU A 1 189 ? 2.631 -5.852 20.069 1.00 43.12 189 LEU A CA 1
ATOM 1523 C C . LEU A 1 189 ? 1.334 -5.246 20.612 1.00 43.12 189 LEU A C 1
ATOM 1525 O O . LEU A 1 189 ? 1.359 -4.755 21.760 1.00 43.12 189 LEU A O 1
#